Protein AF-A0A9X1PGE3-F1 (afdb_monomer)

Sequence (285 aa):
MCYYNGQKVTKAEYIELMQLEKYIANMPELKRPTVLGPESPQMVVLKPNSGHTDFDVTTMRWGYIPKGIANLEQVRRFENGYKKDDGTFQTGYDTENARGEELFWTNPKTNKPKIFRDSALENRCLIISHQYYEWHHIYRTNKRTGELLKTPDKYPFAIKVKGREYFYMAGLWNTWTDKDTGESFDTLAMVTTDANPLTAKIHNSKKRMPTILPDQLAWEWMMTDLPQDRITELASFQFPEDHMEAFSINQKFQFTGEDPYQVTYPELADLNNPGGAQPAQMSLF

Foldseek 3Di:
DFFKFALQQDPDQWDDFPPDTDGCPPPVLSRFGIDGLLVQDWFFWWWADPQLPGTDGDT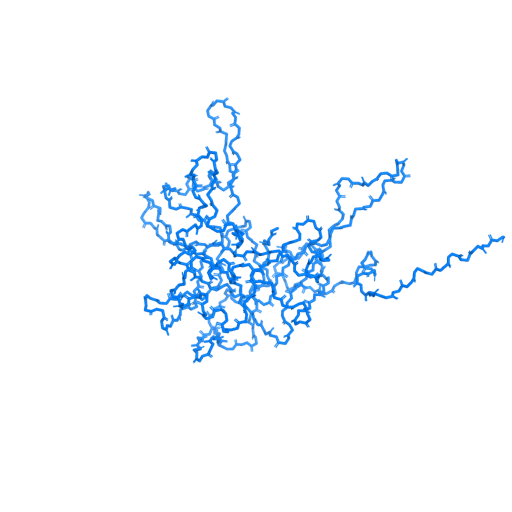AGQFADFPPQAAPVSVCCQAQWDQDPVRDTDHHDGQSEDELLQLQPADPVPRHHDSQVVQLQPPKIWTKGQWTKFWAWAFDADPVPRHTDPGTDTFMKTKHFPPDSIFTFIKGKDWDAHNVPRDIGMYIHFQKAAADPLVCNGNVPPRIDTLTDDSVLNSCSNRPRDDSVSSSCSSHDYDDCVRMDMATWDPPPNPPSDNTDGDDDPVCVCVVDVDDDDPPPPDDD

Radius of gyration: 20.96 Å; Cα contacts (8 Å, |Δi|>4): 590; chains: 1; bounding box: 61×36×66 Å

Solvent-accessible surface area (backbone atoms only — not comparable to full-atom values): 15927 Å² total; per-residue (Å²): 115,78,48,36,37,12,29,42,53,80,91,53,61,52,52,74,56,83,95,45,75,42,83,44,84,86,47,72,74,34,64,31,53,66,45,51,36,94,74,46,40,74,38,56,27,42,38,56,42,97,81,41,80,52,66,45,84,47,72,29,28,30,41,40,65,59,90,85,58,52,35,70,68,52,47,50,36,46,50,70,20,44,74,45,95,89,68,49,74,46,77,40,51,87,31,39,55,39,51,17,85,45,40,83,43,57,42,87,89,74,73,44,63,40,87,52,36,65,23,69,74,76,28,38,27,32,34,58,28,34,28,36,45,46,46,27,66,45,64,52,66,35,90,87,78,72,44,68,43,93,66,54,52,71,46,39,28,45,36,35,53,64,97,44,69,57,49,38,27,42,25,32,36,50,76,41,54,30,69,84,79,65,52,69,50,45,19,21,18,40,24,25,17,64,32,38,74,61,44,28,67,36,24,57,86,68,32,38,35,67,10,42,38,59,58,72,56,43,47,47,61,42,45,50,92,66,57,70,68,59,46,33,51,60,31,38,32,62,53,64,51,91,54,40,48,71,48,39,29,46,79,70,42,89,76,64,88,49,74,74,46,83,41,91,54,81,92,47,52,69,79,78,43,94,77,71,75,78,79,77,79,80,81,75,131

Organism: NCBI:txid2906456

Nearest PDB structures (foldseek):
  2f20-assembly2_B  TM=8.309E-01  e=3.346E-18  Bacteroides thetaiotaomicron
  6oov-assembly1_A  TM=7.309E-01  e=9.111E-14  Homo sapiens
  6oeb-assembly1_A  TM=7.056E-01  e=4.211E-14  Homo sapiens
  6oov-assembly1_B-2  TM=7.326E-01  e=1.465E-13  Homo sapiens
  5ko9-assembly1_A  TM=7.340E-01  e=2.815E-13  Homo sapiens

InterPro domains:
  IPR003738 SOS response associated peptidase (SRAP) [PF02586] (8-251)
  IPR003738 SOS response associated peptidase (SRAP) [PTHR13604] (38-253)
  IPR036590 SOS response associated peptidase-like [G3DSA:3.90.1680.10] (2-267)
  IPR036590 SOS response associated peptidase-like [SSF143081] (9-254)

Structure (mmCIF, N/CA/C/O backbone):
data_AF-A0A9X1PGE3-F1
#
_entry.id   AF-A0A9X1PGE3-F1
#
loop_
_atom_site.group_PDB
_atom_site.id
_atom_site.type_symbol
_atom_site.label_atom_id
_atom_site.label_alt_id
_atom_site.label_comp_id
_atom_site.label_asym_id
_atom_site.label_entity_id
_atom_site.label_seq_id
_atom_site.pdbx_PDB_ins_code
_atom_site.Cartn_x
_atom_site.Cartn_y
_atom_site.Cartn_z
_atom_site.occupancy
_atom_site.B_iso_or_equiv
_atom_site.auth_seq_id
_atom_site.auth_comp_id
_atom_site.auth_asym_id
_atom_site.auth_atom_id
_atom_site.pdbx_PDB_model_num
ATOM 1 N N . MET A 1 1 ? 8.183 -5.604 -1.582 1.00 74.75 1 MET A N 1
ATOM 2 C CA . MET A 1 1 ? 6.990 -4.984 -0.973 1.00 74.75 1 MET A CA 1
ATOM 3 C C . MET A 1 1 ? 6.665 -3.752 -1.796 1.00 74.75 1 MET A C 1
ATOM 5 O O . MET A 1 1 ? 7.598 -3.200 -2.370 1.00 74.75 1 MET A O 1
ATOM 9 N N . CYS A 1 2 ? 5.393 -3.378 -1.882 1.00 87.50 2 CYS A N 1
ATOM 10 C CA . CYS A 1 2 ? 4.906 -2.331 -2.777 1.00 87.50 2 CYS A CA 1
ATOM 11 C C . CYS A 1 2 ? 4.933 -0.979 -2.054 1.00 87.50 2 CYS A C 1
ATOM 13 O O . CYS A 1 2 ? 4.395 -0.860 -0.960 1.00 87.50 2 CYS A O 1
ATOM 15 N N . TYR A 1 3 ? 5.577 0.036 -2.628 1.00 94.44 3 TYR A N 1
ATOM 16 C CA . TYR A 1 3 ? 5.775 1.332 -1.948 1.00 94.44 3 TYR A CA 1
ATOM 17 C C . TYR A 1 3 ? 5.355 2.540 -2.785 1.00 94.44 3 TYR A C 1
ATOM 19 O O . TYR A 1 3 ? 5.526 3.677 -2.356 1.00 94.44 3 TYR A O 1
ATOM 27 N N . TYR A 1 4 ? 4.822 2.310 -3.983 1.00 95.75 4 TYR A N 1
ATOM 28 C CA . TYR A 1 4 ? 4.531 3.368 -4.937 1.00 95.75 4 TYR A CA 1
ATOM 29 C C . TYR A 1 4 ? 3.181 3.095 -5.576 1.00 95.75 4 TYR A C 1
ATOM 31 O O . TYR A 1 4 ? 2.996 2.089 -6.262 1.00 95.75 4 TYR A O 1
ATOM 39 N N . ASN A 1 5 ? 2.247 4.003 -5.334 1.00 96.25 5 ASN A N 1
ATOM 40 C CA . ASN A 1 5 ? 0.892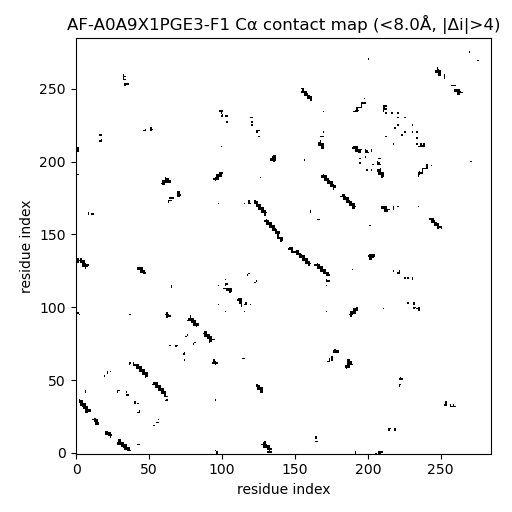 3.939 -5.857 1.00 96.25 5 ASN A CA 1
ATOM 41 C C . ASN A 1 5 ? 0.623 5.153 -6.751 1.00 96.25 5 ASN A C 1
ATOM 43 O O . ASN A 1 5 ? 1.208 6.212 -6.549 1.00 96.25 5 ASN A O 1
ATOM 47 N N . GLY A 1 6 ? -0.269 5.023 -7.719 1.00 95.25 6 GLY A N 1
ATOM 48 C CA . GLY A 1 6 ? -0.807 6.119 -8.511 1.00 95.25 6 GLY A CA 1
ATOM 49 C C . GLY A 1 6 ? -2.281 6.301 -8.191 1.00 95.25 6 GLY A C 1
ATOM 50 O O . GLY A 1 6 ? -3.080 5.390 -8.392 1.00 95.25 6 GLY A O 1
ATOM 51 N N . GLN A 1 7 ? -2.652 7.482 -7.703 1.00 93.56 7 GLN A N 1
ATOM 52 C CA . GLN A 1 7 ? -4.036 7.861 -7.414 1.00 93.56 7 GLN A CA 1
ATOM 53 C C . GLN A 1 7 ? -4.418 9.022 -8.323 1.00 93.56 7 GLN A C 1
ATOM 55 O O . GLN A 1 7 ? -4.673 10.131 -7.865 1.00 93.56 7 GLN A O 1
ATOM 60 N N . LYS A 1 8 ? -4.386 8.765 -9.633 1.00 94.00 8 LYS A N 1
ATOM 61 C CA . LYS A 1 8 ? -4.819 9.704 -10.664 1.00 94.00 8 LYS A CA 1
ATOM 62 C C . LYS A 1 8 ? -6.063 9.152 -11.353 1.00 94.00 8 LYS A C 1
ATOM 64 O O . LYS A 1 8 ? -5.958 8.447 -12.346 1.00 94.00 8 LYS A O 1
ATOM 69 N N . VAL A 1 9 ? -7.222 9.449 -10.782 1.00 92.38 9 VAL A N 1
ATOM 70 C CA . VAL A 1 9 ? -8.544 9.043 -11.266 1.00 92.38 9 VAL A CA 1
ATOM 71 C C . VAL A 1 9 ? -9.220 10.299 -11.798 1.00 92.38 9 VAL A C 1
ATOM 73 O O . VAL A 1 9 ? -9.778 11.084 -11.039 1.00 92.38 9 VAL A O 1
ATOM 76 N N . THR A 1 10 ? -9.085 10.544 -13.102 1.00 88.38 10 THR A N 1
ATOM 77 C CA . THR A 1 10 ? -9.534 11.808 -13.725 1.00 88.38 10 THR A CA 1
ATOM 78 C C . THR A 1 10 ? -10.648 11.623 -14.741 1.00 88.38 10 THR A C 1
ATOM 80 O O . THR A 1 10 ? -11.238 12.607 -15.175 1.00 88.38 10 THR A O 1
ATOM 83 N N . LYS A 1 11 ? -10.922 10.379 -15.145 1.00 86.00 11 LYS A N 1
ATOM 84 C CA . LYS A 1 11 ? -11.972 10.054 -16.121 1.00 86.00 11 LYS A CA 1
ATOM 85 C C . LYS A 1 11 ? -13.249 9.517 -15.478 1.00 86.00 11 LYS A C 1
ATOM 87 O O . LYS A 1 11 ? -14.171 9.157 -16.201 1.00 86.00 11 LYS A O 1
ATOM 92 N N . ALA A 1 12 ? -13.290 9.444 -14.150 1.00 87.94 12 ALA A N 1
ATOM 93 C CA . ALA A 1 12 ? -14.460 9.030 -13.392 1.00 87.94 12 ALA A CA 1
ATOM 94 C C . ALA A 1 12 ? -14.978 10.204 -12.555 1.00 87.94 12 ALA A C 1
ATOM 96 O O . ALA A 1 12 ? -14.201 10.887 -11.886 1.00 87.94 12 ALA A O 1
ATOM 97 N N . GLU A 1 13 ? -16.290 10.426 -12.590 1.00 91.75 13 GLU A N 1
ATOM 98 C CA . GLU A 1 13 ? -16.971 11.394 -11.718 1.00 91.75 13 GLU A CA 1
ATOM 99 C C . GLU A 1 13 ? -17.320 10.780 -10.353 1.00 91.75 13 GLU A C 1
ATOM 101 O O . GLU A 1 13 ? -17.414 11.492 -9.348 1.00 91.75 13 GLU A O 1
ATOM 106 N N . TYR A 1 14 ? -17.449 9.450 -10.319 1.00 95.19 14 TYR A N 1
ATOM 107 C CA . TYR A 1 14 ? -17.832 8.661 -9.158 1.00 95.19 14 TYR A CA 1
ATOM 108 C C . TYR A 1 14 ? -16.856 7.507 -8.921 1.00 95.19 14 TYR A C 1
ATOM 110 O O . TYR A 1 14 ? -16.282 6.939 -9.854 1.00 95.19 14 TYR A O 1
ATOM 118 N N . ILE A 1 15 ? -16.699 7.147 -7.651 1.00 96.56 15 ILE A N 1
ATOM 119 C CA . ILE A 1 15 ? -16.159 5.854 -7.242 1.00 96.56 15 ILE A CA 1
ATOM 120 C C . ILE A 1 15 ? -17.328 4.924 -6.959 1.00 96.56 15 ILE A C 1
ATOM 122 O O . ILE A 1 15 ? -18.218 5.270 -6.185 1.00 96.56 15 ILE A O 1
ATOM 126 N N . GLU A 1 16 ? -17.305 3.752 -7.579 1.00 96.88 16 GLU A N 1
ATOM 127 C CA . GLU A 1 16 ? -18.396 2.787 -7.597 1.00 96.88 16 GLU A CA 1
ATOM 128 C C . GLU A 1 16 ? -17.937 1.463 -7.003 1.00 96.88 16 GLU A C 1
ATOM 130 O O . GLU A 1 16 ? -16.946 0.872 -7.442 1.00 96.88 16 GLU A O 1
ATOM 135 N N . LEU A 1 17 ? -18.676 0.960 -6.022 1.00 97.81 17 LEU A N 1
ATOM 136 C CA . LEU A 1 17 ? -18.480 -0.385 -5.504 1.00 97.81 17 LEU A CA 1
ATOM 137 C C . LEU A 1 17 ? -19.844 -1.045 -5.350 1.00 97.81 17 LEU A C 1
ATOM 139 O O . LEU A 1 17 ? -20.665 -0.630 -4.530 1.00 97.81 17 LEU A O 1
ATOM 143 N N . MET A 1 18 ? -20.057 -2.102 -6.135 1.00 97.00 18 MET A N 1
ATOM 144 C CA . MET A 1 18 ? -21.356 -2.755 -6.271 1.00 97.00 18 MET A CA 1
ATOM 145 C C . MET A 1 18 ? -22.422 -1.739 -6.722 1.00 97.00 18 MET A C 1
ATO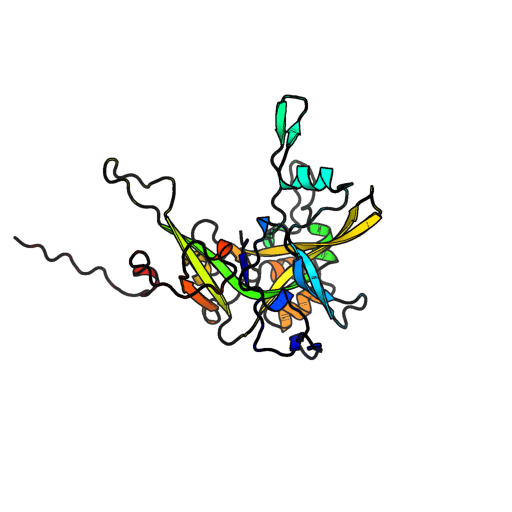M 147 O O . MET A 1 18 ? -22.261 -1.118 -7.765 1.00 97.00 18 MET A O 1
ATOM 151 N N . GLN A 1 19 ? -23.507 -1.567 -5.967 1.00 95.62 19 GLN A N 1
ATOM 152 C CA . GLN A 1 19 ? -24.595 -0.629 -6.269 1.00 95.62 19 GLN A CA 1
ATOM 153 C C . GLN A 1 19 ? -24.413 0.772 -5.663 1.00 95.62 19 GLN A C 1
ATOM 155 O O . GLN A 1 19 ? -25.326 1.590 -5.753 1.00 95.62 19 GLN A O 1
ATOM 160 N N . LEU A 1 20 ? -23.301 1.025 -4.971 1.00 97.12 20 LEU A N 1
ATOM 161 C CA . LEU A 1 20 ? -23.045 2.300 -4.307 1.00 97.12 20 LEU A CA 1
ATOM 162 C C . LEU A 1 20 ? -22.082 3.148 -5.128 1.00 97.12 20 LEU A C 1
ATOM 164 O O . LEU A 1 20 ? -21.077 2.646 -5.631 1.00 97.12 20 LEU A O 1
ATOM 168 N N . GLU A 1 21 ? -22.353 4.447 -5.167 1.00 96.88 21 GLU A N 1
ATOM 169 C CA . GLU A 1 21 ? -21.531 5.446 -5.840 1.00 96.88 21 GLU A CA 1
ATOM 170 C C . GLU A 1 21 ? -21.198 6.604 -4.891 1.00 96.88 21 GLU A C 1
ATOM 172 O O . GLU A 1 21 ? -21.998 6.993 -4.033 1.00 96.88 21 GLU A O 1
ATOM 177 N N . LYS A 1 22 ? -19.996 7.167 -5.033 1.00 96.25 22 LYS A N 1
ATOM 178 C CA . LYS A 1 22 ? -19.542 8.340 -4.279 1.00 96.25 22 LYS A CA 1
ATOM 179 C C . LYS A 1 22 ? -18.929 9.350 -5.226 1.00 96.25 22 LYS A C 1
ATOM 181 O O . LYS A 1 22 ? -17.974 9.043 -5.930 1.00 96.25 22 LYS A O 1
ATOM 186 N N . TYR A 1 23 ? -19.485 10.555 -5.233 1.00 94.06 23 TYR A N 1
ATOM 187 C CA . TYR A 1 23 ? -19.009 11.647 -6.073 1.00 94.06 23 TYR A CA 1
ATOM 188 C C . TYR A 1 23 ? -17.620 12.125 -5.629 1.00 94.06 23 TYR A C 1
ATOM 190 O O . TYR A 1 23 ? -17.413 12.397 -4.446 1.00 94.06 23 TYR A O 1
ATOM 198 N N . ILE A 1 24 ? -16.680 12.257 -6.571 1.00 92.81 24 ILE A N 1
ATOM 199 C CA . ILE A 1 24 ? -15.259 12.526 -6.271 1.00 92.81 24 ILE A CA 1
ATOM 200 C C . ILE A 1 24 ? -14.654 13.741 -6.983 1.00 92.81 24 ILE A C 1
ATOM 202 O O . ILE A 1 24 ? -13.463 14.010 -6.820 1.00 92.81 24 ILE A O 1
ATOM 206 N N . ALA A 1 25 ? -15.432 14.521 -7.740 1.00 83.56 25 ALA A N 1
ATOM 207 C CA . ALA A 1 25 ? -14.877 15.605 -8.566 1.00 83.56 25 ALA A CA 1
ATOM 208 C C . ALA A 1 25 ? -14.061 16.658 -7.781 1.00 83.56 25 ALA A C 1
ATOM 210 O O . ALA A 1 25 ? -13.180 17.315 -8.342 1.00 83.56 25 ALA A O 1
ATOM 211 N N . ASN A 1 26 ? -14.320 16.795 -6.477 1.00 85.50 26 ASN A N 1
ATOM 212 C CA . ASN A 1 26 ? -13.650 17.747 -5.591 1.00 85.50 26 ASN A CA 1
ATOM 213 C C . ASN A 1 26 ? -12.498 17.136 -4.766 1.00 85.50 26 ASN A C 1
ATOM 215 O O . ASN A 1 26 ? -12.061 17.771 -3.812 1.00 85.50 26 ASN A O 1
ATOM 219 N N . MET A 1 27 ? -11.995 15.942 -5.111 1.00 92.88 27 MET A N 1
ATOM 220 C CA . MET A 1 27 ? -10.869 15.299 -4.414 1.00 92.88 27 MET A CA 1
ATOM 221 C C . MET A 1 27 ? -9.536 15.532 -5.151 1.00 92.88 27 MET A C 1
ATOM 223 O O . MET A 1 27 ? -9.202 14.783 -6.077 1.00 92.88 27 MET A O 1
ATOM 227 N N . PRO A 1 28 ? -8.738 16.559 -4.795 1.00 93.19 28 PRO A N 1
ATOM 228 C CA . PRO A 1 28 ? -7.432 16.792 -5.420 1.00 93.19 28 PRO A CA 1
ATOM 229 C C . PRO A 1 28 ? -6.444 15.635 -5.200 1.00 93.19 28 PRO A C 1
ATOM 231 O O . PRO A 1 28 ? -5.534 15.439 -6.006 1.00 93.19 28 PRO A O 1
ATOM 234 N N . GLU A 1 29 ? -6.629 14.829 -4.157 1.00 94.88 29 GLU A N 1
ATOM 235 C CA . GLU A 1 29 ? -5.798 13.669 -3.837 1.00 94.88 29 GLU A CA 1
ATOM 236 C C . GLU A 1 29 ? -5.886 12.568 -4.900 1.00 94.88 29 GLU A C 1
ATOM 238 O O . GLU A 1 29 ? -4.931 11.799 -5.046 1.00 94.88 29 GLU A O 1
ATOM 243 N N . LEU A 1 30 ? -6.984 12.535 -5.668 1.00 95.25 30 LEU A N 1
ATOM 244 C CA . LEU A 1 30 ? -7.188 11.668 -6.831 1.00 95.25 30 LEU A CA 1
ATOM 245 C C . LEU A 1 30 ? -6.594 12.242 -8.129 1.00 95.25 30 LEU A C 1
ATOM 247 O O . LEU A 1 30 ? -6.873 11.740 -9.214 1.00 95.25 30 LEU A O 1
ATOM 251 N N . LYS A 1 31 ? -5.748 13.274 -8.051 1.00 94.00 31 LYS A N 1
ATOM 252 C CA . LYS A 1 31 ? -4.988 13.809 -9.196 1.00 94.00 31 LYS A CA 1
ATOM 253 C C . LYS A 1 31 ? -3.493 13.500 -9.109 1.00 94.00 31 LYS A C 1
ATOM 255 O O . LYS A 1 31 ? -2.716 14.037 -9.894 1.00 94.00 31 LYS A O 1
ATOM 260 N N . ARG A 1 32 ? -3.075 12.654 -8.161 1.00 94.62 32 ARG A N 1
ATOM 261 C CA . ARG A 1 32 ? -1.662 12.399 -7.858 1.00 94.62 32 ARG A CA 1
ATOM 262 C C . ARG A 1 32 ? -1.138 11.217 -8.673 1.00 94.62 32 ARG A C 1
ATOM 264 O O . ARG A 1 32 ? -1.504 10.075 -8.382 1.00 94.62 32 ARG A O 1
ATOM 271 N N . PRO A 1 33 ? -0.251 11.444 -9.657 1.00 94.06 33 PRO A N 1
ATOM 272 C CA . PRO A 1 33 ? 0.271 10.357 -10.477 1.00 94.06 33 PRO A CA 1
ATOM 273 C C . PRO A 1 33 ? 1.138 9.391 -9.674 1.00 94.06 33 PRO A C 1
ATOM 275 O O . PRO A 1 33 ? 1.136 8.197 -9.957 1.00 94.06 33 PRO A O 1
ATOM 278 N N . THR A 1 34 ? 1.839 9.885 -8.652 1.00 94.69 34 THR A N 1
ATOM 279 C CA . THR A 1 34 ? 2.678 9.061 -7.781 1.00 94.69 34 THR A CA 1
ATOM 280 C C . THR A 1 34 ? 2.479 9.448 -6.318 1.00 94.69 34 THR A C 1
ATOM 282 O O . THR A 1 34 ? 2.441 10.625 -5.973 1.00 94.69 34 THR A O 1
ATOM 285 N N . VAL A 1 35 ? 2.355 8.435 -5.465 1.00 94.81 35 VAL A N 1
ATOM 286 C CA . VAL A 1 35 ? 2.208 8.496 -4.010 1.00 94.81 35 VAL A CA 1
ATOM 287 C C . VAL A 1 35 ? 3.242 7.535 -3.419 1.00 94.81 35 VAL A C 1
ATOM 289 O O . VAL A 1 35 ? 3.233 6.347 -3.753 1.00 94.81 35 VAL A O 1
ATOM 292 N N . LEU A 1 36 ? 4.155 8.048 -2.588 1.00 94.75 36 LEU A N 1
ATOM 293 C CA . LEU A 1 36 ? 5.338 7.329 -2.103 1.00 94.75 36 LEU A CA 1
ATOM 294 C C . LEU A 1 36 ? 5.149 6.912 -0.643 1.00 94.75 36 LEU A C 1
ATOM 296 O O . LEU A 1 36 ? 5.195 7.761 0.237 1.00 94.75 36 LEU A O 1
ATOM 300 N N . GLY A 1 37 ? 5.004 5.617 -0.367 1.00 92.62 37 GLY A N 1
ATOM 301 C CA . GLY A 1 37 ? 4.825 5.083 0.990 1.00 92.62 37 GLY A CA 1
ATOM 302 C C . GLY A 1 37 ? 5.842 5.585 2.026 1.00 92.62 37 GLY A C 1
ATOM 303 O O . GLY A 1 37 ? 5.406 6.038 3.081 1.00 92.62 37 GLY A O 1
ATOM 304 N N . PRO A 1 38 ? 7.159 5.616 1.728 1.00 90.12 38 PRO A N 1
ATOM 305 C CA . PRO A 1 38 ? 8.176 6.074 2.680 1.00 90.12 38 PRO A CA 1
ATOM 306 C C . PRO A 1 38 ? 8.024 7.528 3.154 1.00 90.12 38 PRO A C 1
ATOM 308 O O . PRO A 1 38 ? 8.601 7.903 4.168 1.00 90.12 38 PRO A O 1
ATOM 311 N N . GLU A 1 39 ? 7.261 8.361 2.441 1.00 92.12 39 GLU A N 1
ATOM 312 C CA . GLU A 1 39 ? 6.976 9.748 2.846 1.00 92.12 39 GLU A CA 1
ATOM 313 C C . GLU A 1 39 ? 5.756 9.854 3.772 1.00 92.12 39 GLU A C 1
ATOM 315 O O . GLU A 1 39 ? 5.357 10.947 4.168 1.00 92.12 39 GLU A O 1
ATOM 320 N N . SER A 1 40 ? 5.149 8.718 4.121 1.00 93.31 40 SER A N 1
ATOM 321 C CA . SER A 1 40 ? 3.913 8.629 4.893 1.00 93.31 40 SER A CA 1
ATOM 322 C C . SER A 1 40 ? 2.745 9.490 4.370 1.00 93.31 40 SER A C 1
ATOM 324 O O . SER A 1 40 ? 2.136 10.249 5.133 1.00 93.31 40 SER A O 1
ATOM 326 N N . PRO A 1 41 ? 2.413 9.426 3.069 1.00 95.31 41 PRO A N 1
ATOM 327 C CA . PRO A 1 41 ? 1.426 10.300 2.457 1.00 95.31 41 PRO A CA 1
ATOM 328 C C . PRO A 1 41 ? 0.008 9.923 2.883 1.00 95.31 41 PRO A C 1
ATOM 330 O O . PRO A 1 41 ? -0.281 8.783 3.234 1.00 95.31 41 PRO A O 1
ATOM 333 N N . GLN A 1 42 ? -0.921 10.862 2.744 1.00 97.44 42 GLN A N 1
ATOM 334 C CA . GLN A 1 42 ? -2.347 10.545 2.761 1.00 97.44 42 GLN A CA 1
ATOM 335 C C . GLN A 1 42 ? -2.709 9.720 1.517 1.00 97.44 42 GLN A C 1
ATOM 337 O O . GLN A 1 42 ? -2.351 10.115 0.410 1.00 97.44 42 GLN A O 1
ATOM 342 N N . MET A 1 43 ? -3.414 8.601 1.657 1.00 97.69 43 MET A N 1
ATOM 343 C CA . MET A 1 43 ? -3.953 7.800 0.553 1.00 97.69 43 MET A CA 1
ATOM 344 C C . MET A 1 43 ? -5.466 7.882 0.524 1.00 97.69 43 MET A C 1
ATOM 346 O O . MET A 1 43 ? -6.093 7.774 1.571 1.00 97.69 43 MET A O 1
ATOM 350 N N . VAL A 1 44 ? -6.041 7.995 -0.672 1.00 98.12 44 VAL A N 1
ATOM 351 C CA . VAL A 1 44 ? -7.493 7.910 -0.864 1.00 98.12 44 VAL A CA 1
ATOM 352 C C . VAL A 1 44 ? -7.955 6.461 -0.723 1.00 98.12 44 VAL A C 1
ATOM 354 O O . VAL A 1 44 ? -7.404 5.564 -1.371 1.00 98.12 44 VAL A O 1
ATOM 357 N N . VAL A 1 45 ? -8.959 6.235 0.115 1.00 98.62 45 VAL A N 1
ATOM 358 C CA . VAL A 1 45 ? -9.496 4.914 0.446 1.00 98.62 45 VAL A CA 1
ATOM 359 C C . VAL A 1 45 ? -11.018 4.940 0.525 1.00 98.62 45 VAL A C 1
ATOM 361 O O . VAL A 1 45 ? -11.611 5.993 0.757 1.00 98.62 45 VAL A O 1
ATOM 364 N N . LEU A 1 46 ? -11.635 3.767 0.396 1.00 98.69 46 LEU A N 1
ATOM 365 C CA . LEU A 1 46 ? -13.000 3.523 0.846 1.00 98.69 46 LEU A CA 1
ATOM 366 C C . LEU A 1 46 ? -12.923 2.999 2.276 1.00 98.69 46 LEU A C 1
ATOM 368 O O . LEU A 1 46 ? -12.229 2.013 2.547 1.00 98.69 46 LEU A O 1
ATOM 372 N N . LYS A 1 47 ? -13.635 3.667 3.179 1.00 98.31 47 LYS A N 1
ATOM 373 C CA . LYS A 1 47 ? -13.772 3.291 4.585 1.00 98.31 47 LYS A CA 1
ATOM 374 C C . LYS A 1 47 ? -15.230 2.909 4.850 1.00 98.31 47 LYS A C 1
ATOM 376 O O . LYS A 1 47 ? -16.096 3.728 4.548 1.00 98.31 47 LYS A O 1
ATOM 381 N N . PRO A 1 48 ? -15.530 1.720 5.402 1.00 97.62 48 PRO A N 1
ATOM 382 C CA . PRO A 1 48 ? -16.907 1.359 5.713 1.00 97.62 48 PRO A CA 1
ATOM 383 C C . PRO A 1 48 ? -17.460 2.268 6.814 1.00 97.62 48 PRO A C 1
ATOM 385 O O . PRO A 1 48 ? -16.740 2.667 7.736 1.00 97.62 48 PRO A O 1
ATOM 388 N N . ASN A 1 49 ? -18.752 2.580 6.734 1.00 95.88 49 ASN A N 1
ATOM 389 C CA . ASN A 1 49 ? -19.466 3.166 7.859 1.00 95.88 49 ASN A CA 1
ATOM 390 C C . ASN A 1 49 ? -19.634 2.124 8.983 1.00 95.88 49 ASN A C 1
ATOM 392 O O . ASN A 1 49 ? -19.452 0.926 8.778 1.00 95.88 49 ASN A O 1
ATOM 396 N N . SER A 1 50 ? -20.035 2.558 10.179 1.00 91.94 50 SER A N 1
ATOM 397 C CA . SER A 1 50 ? -20.187 1.661 11.338 1.00 91.94 50 SER A CA 1
ATOM 398 C C . SER A 1 50 ? -21.210 0.535 11.143 1.00 91.94 50 SER A C 1
ATOM 400 O O . SER A 1 50 ? -21.139 -0.471 11.840 1.00 91.94 50 SER A O 1
ATOM 402 N N . GLY A 1 51 ? -22.164 0.698 10.221 1.00 93.38 51 GLY A N 1
ATOM 403 C CA . GLY A 1 51 ? -23.169 -0.314 9.897 1.00 93.38 51 GLY A CA 1
ATOM 404 C C . GLY A 1 51 ? -22.747 -1.302 8.808 1.00 93.38 51 GLY A C 1
ATOM 405 O O . GLY A 1 51 ? -23.487 -2.246 8.558 1.00 93.38 51 GLY A O 1
ATOM 406 N N . HIS A 1 52 ? -21.603 -1.082 8.150 1.00 93.56 52 HIS A N 1
ATOM 407 C CA . HIS A 1 52 ? -21.126 -1.865 7.007 1.00 93.56 52 HIS A CA 1
ATOM 408 C C . HIS A 1 52 ? -22.142 -1.957 5.849 1.00 93.56 52 HIS A C 1
ATOM 410 O O . HIS A 1 52 ? -22.215 -2.945 5.118 1.00 93.56 52 HIS A O 1
ATOM 416 N N . THR A 1 53 ? -22.955 -0.913 5.677 1.00 95.00 53 THR A N 1
ATOM 417 C CA . THR A 1 53 ? -23.956 -0.824 4.599 1.00 95.00 53 THR A CA 1
ATOM 418 C C . THR A 1 53 ? -23.605 0.224 3.553 1.00 95.00 53 THR A C 1
ATOM 420 O O . THR A 1 53 ? -24.234 0.268 2.500 1.00 95.00 53 THR A O 1
ATOM 423 N N . ASP A 1 54 ? -22.652 1.099 3.865 1.00 97.56 54 ASP A N 1
ATOM 424 C CA . ASP A 1 54 ? -22.191 2.192 3.017 1.00 97.56 54 ASP A CA 1
ATOM 425 C C . ASP A 1 54 ? -20.711 2.485 3.316 1.00 97.56 54 ASP A C 1
ATOM 427 O O . ASP A 1 54 ? -20.159 1.983 4.299 1.00 97.56 54 ASP A O 1
ATOM 431 N N . PHE A 1 55 ? -20.057 3.283 2.478 1.00 97.88 55 PHE A N 1
ATOM 432 C CA . PHE A 1 55 ? -18.670 3.698 2.659 1.00 97.88 55 PHE A CA 1
ATOM 433 C C . PHE A 1 55 ? -18.466 5.189 2.398 1.00 97.88 55 PHE A C 1
ATOM 435 O O . PHE A 1 55 ? -19.185 5.823 1.627 1.00 97.88 55 PHE A O 1
ATOM 442 N N . ASP A 1 56 ? -17.416 5.728 3.002 1.00 97.25 56 ASP A N 1
ATOM 443 C CA . ASP A 1 56 ? -16.894 7.054 2.705 1.00 97.25 56 ASP A CA 1
ATOM 444 C C . ASP A 1 56 ? -15.656 6.936 1.820 1.00 97.25 56 ASP A C 1
ATOM 446 O O . ASP A 1 56 ? -14.825 6.045 2.018 1.00 97.25 56 ASP A O 1
ATOM 450 N N . VAL A 1 57 ? -15.501 7.865 0.875 1.00 97.75 57 VAL A N 1
ATOM 451 C CA . VAL A 1 57 ? -14.220 8.083 0.194 1.00 97.75 57 VAL A CA 1
ATOM 452 C C . VAL A 1 57 ? -13.470 9.150 0.980 1.00 97.75 57 VAL A C 1
ATOM 454 O O . VAL A 1 57 ? -13.878 10.308 1.023 1.00 97.75 57 VAL A O 1
ATOM 457 N N . THR A 1 58 ? -12.395 8.747 1.645 1.00 97.50 58 THR A N 1
ATOM 458 C CA . THR A 1 58 ? -11.632 9.600 2.566 1.00 97.50 58 THR A CA 1
ATOM 459 C C . THR A 1 58 ? -10.136 9.370 2.392 1.00 97.50 58 THR A C 1
ATOM 461 O O . THR A 1 58 ? -9.715 8.592 1.534 1.00 97.50 58 THR A O 1
ATOM 464 N N . THR A 1 59 ? -9.319 10.040 3.198 1.00 98.00 59 THR A N 1
ATOM 465 C CA . THR A 1 59 ? -7.875 9.845 3.223 1.00 98.00 59 THR A CA 1
ATOM 466 C C . THR A 1 59 ? -7.386 9.280 4.546 1.00 98.00 59 THR A C 1
ATOM 468 O O . THR A 1 59 ? -7.888 9.646 5.605 1.00 98.00 59 THR A O 1
ATOM 471 N N . MET A 1 60 ? -6.365 8.428 4.489 1.00 98.50 60 MET A N 1
ATOM 472 C CA . MET A 1 60 ? -5.651 7.941 5.672 1.00 98.50 60 MET A CA 1
ATOM 473 C C . MET A 1 60 ? -4.144 7.983 5.431 1.00 98.50 60 MET A C 1
ATOM 475 O O . MET A 1 60 ? -3.686 7.805 4.301 1.00 98.50 60 MET A O 1
ATOM 479 N N . ARG A 1 61 ? -3.353 8.160 6.489 1.00 98.19 61 ARG A N 1
ATOM 480 C CA . ARG A 1 61 ? -1.889 8.138 6.401 1.00 98.19 61 ARG A CA 1
ATOM 481 C C . ARG A 1 61 ? -1.394 6.738 6.026 1.00 98.19 61 ARG A C 1
ATOM 483 O O . ARG A 1 61 ? -1.658 5.785 6.753 1.00 98.19 61 ARG A O 1
ATOM 490 N N . TRP A 1 62 ? -0.624 6.603 4.951 1.00 98.06 62 TRP A N 1
ATOM 491 C CA . TRP A 1 62 ? 0.081 5.362 4.626 1.00 98.06 62 TRP A CA 1
ATOM 492 C C . TRP A 1 62 ? 1.284 5.186 5.549 1.00 98.06 62 TRP A C 1
ATOM 494 O O . TRP A 1 62 ? 2.106 6.086 5.657 1.00 98.06 62 TRP A O 1
ATOM 504 N N . GLY A 1 63 ? 1.371 4.046 6.230 1.00 97.56 63 GLY A N 1
ATOM 505 C CA . GLY A 1 63 ? 2.313 3.829 7.325 1.00 97.56 63 GLY A CA 1
ATOM 506 C C . GLY A 1 63 ? 1.517 3.625 8.603 1.00 97.56 63 GLY A C 1
ATOM 507 O O . GLY A 1 63 ? 1.156 4.579 9.295 1.00 97.56 63 GLY A O 1
ATOM 508 N N . TYR A 1 64 ? 1.178 2.368 8.868 1.00 98.06 64 TYR A N 1
ATOM 509 C CA . TYR A 1 64 ? 0.317 1.978 9.976 1.00 98.06 64 TYR A CA 1
ATOM 510 C C . TYR A 1 64 ? 1.021 2.196 11.316 1.00 98.06 64 TYR A C 1
ATOM 512 O O . TYR A 1 64 ? 2.138 1.710 11.523 1.00 98.06 64 TYR A O 1
ATOM 520 N N . ILE A 1 65 ? 0.355 2.877 12.246 1.00 97.62 65 ILE A N 1
ATOM 521 C CA . ILE A 1 65 ? 0.879 3.143 13.587 1.00 97.62 65 ILE A CA 1
ATOM 522 C C . ILE A 1 65 ? 0.172 2.217 14.585 1.00 97.62 65 ILE A C 1
ATOM 524 O O . ILE A 1 65 ? -1.015 2.404 14.871 1.00 97.62 65 ILE A O 1
ATOM 528 N N . PRO A 1 66 ? 0.869 1.221 15.167 1.00 94.75 66 PRO A N 1
ATOM 529 C CA . PRO A 1 66 ? 0.265 0.331 16.149 1.00 94.75 66 PRO A CA 1
ATOM 530 C C . PRO A 1 66 ? -0.271 1.078 17.371 1.00 94.75 66 PRO A C 1
ATOM 532 O O . PRO A 1 66 ? 0.333 2.034 17.870 1.00 94.75 66 PRO A O 1
ATOM 535 N N . LYS A 1 67 ? -1.374 0.566 17.926 1.00 89.81 67 LYS A N 1
ATOM 536 C CA . LYS A 1 67 ? -1.871 1.009 19.233 1.00 89.81 67 LYS A CA 1
ATOM 537 C C . LYS A 1 67 ? -0.758 0.858 20.278 1.00 89.81 67 LYS A C 1
ATOM 539 O O . LYS A 1 67 ? -0.090 -0.172 20.343 1.00 89.81 67 LYS A O 1
ATOM 544 N N . GLY A 1 68 ? -0.580 1.878 21.115 1.00 91.00 68 GLY A N 1
ATOM 545 C CA . GLY A 1 68 ? 0.382 1.865 22.223 1.00 91.00 68 GLY A CA 1
ATOM 546 C C . GLY A 1 68 ? 1.609 2.757 22.034 1.00 91.00 68 GLY A C 1
ATOM 547 O O . GLY A 1 68 ? 2.266 3.058 23.027 1.00 91.00 68 GLY A O 1
ATOM 548 N N . ILE A 1 69 ? 1.880 3.244 20.820 1.00 96.25 69 ILE A N 1
ATOM 549 C CA . ILE A 1 69 ? 2.860 4.317 20.595 1.00 96.25 69 ILE A CA 1
ATOM 550 C C . ILE A 1 69 ? 2.233 5.633 21.064 1.00 96.25 69 ILE A C 1
ATOM 552 O O . ILE A 1 69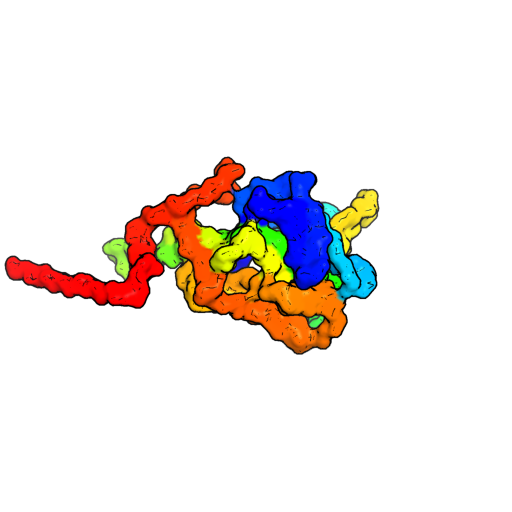 ? 1.119 5.949 20.656 1.00 96.25 69 ILE A O 1
ATOM 556 N N . ALA A 1 70 ? 2.892 6.358 21.970 1.00 96.31 70 ALA A N 1
ATOM 557 C CA . ALA A 1 70 ? 2.238 7.434 22.716 1.00 96.31 70 ALA A CA 1
ATOM 558 C C . ALA A 1 70 ? 2.122 8.752 21.946 1.00 96.31 70 ALA A C 1
ATOM 560 O O . ALA A 1 70 ? 1.092 9.405 22.042 1.00 96.31 70 ALA A O 1
ATOM 561 N N . ASN A 1 71 ? 3.168 9.145 21.221 1.00 97.25 71 ASN A N 1
ATOM 562 C CA . ASN A 1 71 ? 3.268 10.464 20.599 1.00 97.25 71 ASN A CA 1
ATOM 563 C C . ASN A 1 71 ? 4.127 10.425 19.330 1.00 97.25 71 ASN A C 1
ATOM 565 O O . ASN A 1 71 ? 4.806 9.429 19.050 1.00 97.25 71 ASN A O 1
ATOM 569 N N . LEU A 1 72 ? 4.129 11.525 18.576 1.00 95.31 72 LEU A N 1
ATOM 570 C CA . LEU A 1 72 ? 4.859 11.631 17.310 1.00 95.31 72 LEU A CA 1
ATOM 571 C C . LEU A 1 72 ? 6.375 11.402 17.430 1.00 95.31 72 LEU A C 1
ATOM 573 O O . LEU A 1 72 ? 6.999 10.944 16.472 1.00 95.31 72 LEU A O 1
ATOM 577 N N . GLU A 1 73 ? 7.002 11.696 18.573 1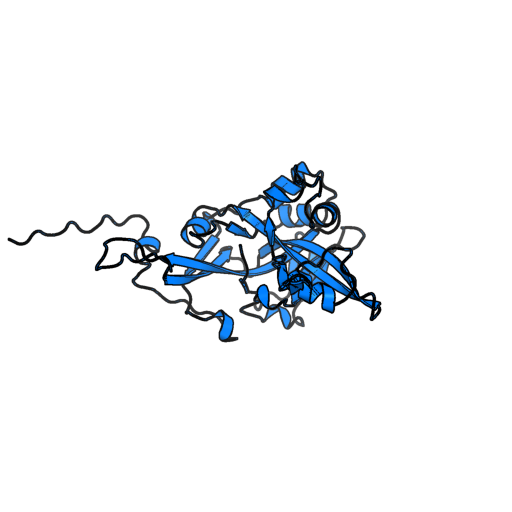.00 96.38 73 GLU A N 1
ATOM 578 C CA . GLU A 1 73 ? 8.423 11.374 18.757 1.00 96.38 73 GLU A CA 1
ATOM 579 C C . GLU A 1 73 ? 8.645 9.858 18.767 1.00 96.38 73 GLU A C 1
ATOM 581 O O . GLU A 1 73 ? 9.539 9.352 18.084 1.00 96.38 73 GLU A O 1
ATOM 586 N N . GLN A 1 74 ? 7.809 9.119 19.496 1.00 96.88 74 GLN A N 1
ATOM 587 C CA . GLN A 1 74 ? 7.882 7.663 19.522 1.00 96.88 74 GLN A CA 1
ATOM 588 C C . GLN A 1 74 ? 7.512 7.044 18.172 1.00 96.88 74 GLN A C 1
ATOM 590 O O . GLN A 1 74 ? 8.140 6.060 17.789 1.00 96.88 74 GLN A O 1
ATOM 595 N N . VAL A 1 75 ? 6.571 7.635 17.426 1.00 96.44 75 VAL A N 1
ATOM 596 C CA . VAL A 1 75 ? 6.278 7.234 16.037 1.00 96.44 75 VAL A CA 1
ATOM 597 C C . VAL A 1 75 ? 7.535 7.370 15.179 1.00 96.44 75 VAL A C 1
ATOM 599 O O . VAL A 1 75 ? 7.959 6.398 14.560 1.00 96.44 75 VAL A O 1
ATOM 602 N N . ARG A 1 76 ? 8.223 8.520 15.228 1.00 95.50 76 ARG A N 1
ATOM 603 C CA . ARG A 1 76 ? 9.471 8.723 14.473 1.00 95.50 76 ARG A CA 1
ATOM 604 C C . ARG A 1 76 ? 10.547 7.701 14.831 1.00 95.50 76 ARG A C 1
ATOM 606 O O . ARG A 1 76 ? 11.230 7.217 13.931 1.00 95.50 76 ARG A O 1
ATOM 613 N N . ARG A 1 77 ? 10.703 7.368 16.118 1.00 96.69 77 ARG A N 1
ATOM 614 C CA . ARG A 1 77 ? 11.640 6.327 16.582 1.00 96.69 77 ARG A CA 1
ATOM 615 C C . ARG A 1 77 ? 11.232 4.931 16.108 1.00 96.69 77 ARG A C 1
ATOM 617 O O . ARG A 1 77 ? 12.102 4.126 15.791 1.00 96.69 77 ARG A O 1
ATOM 624 N N . PHE A 1 78 ? 9.934 4.639 16.089 1.00 95.81 78 PHE A N 1
ATOM 625 C CA . PHE A 1 78 ? 9.389 3.369 15.619 1.00 95.81 78 PHE A CA 1
ATOM 626 C C . PHE A 1 78 ? 9.626 3.175 14.118 1.00 95.81 78 PHE A C 1
ATOM 628 O O . PHE A 1 78 ? 10.082 2.110 13.720 1.00 95.81 78 PHE A O 1
ATOM 635 N N . GLU A 1 79 ? 9.392 4.203 13.308 1.00 94.94 79 GLU A N 1
ATOM 636 C CA . GLU A 1 79 ? 9.516 4.128 11.847 1.00 94.94 79 GLU A CA 1
ATOM 637 C C . GLU A 1 79 ? 10.978 4.180 11.392 1.00 94.94 79 GLU A C 1
ATOM 639 O O . GLU A 1 79 ? 11.427 3.338 10.623 1.00 94.94 79 GLU A O 1
ATOM 644 N N . ASN A 1 80 ? 11.766 5.120 11.922 1.00 94.69 80 ASN A N 1
ATOM 645 C CA . ASN A 1 80 ? 13.132 5.363 11.440 1.00 94.69 80 ASN A CA 1
ATOM 646 C C . ASN A 1 80 ? 14.202 4.582 12.213 1.00 94.69 80 ASN A C 1
ATOM 648 O O . ASN A 1 80 ? 15.366 4.528 11.808 1.00 94.69 80 ASN A O 1
ATOM 652 N N . GLY A 1 81 ? 13.830 3.993 13.348 1.00 96.19 81 GLY A N 1
ATOM 653 C CA . GLY A 1 81 ? 14.789 3.495 14.321 1.00 96.19 81 GLY A CA 1
ATOM 654 C C . GLY A 1 81 ? 15.431 4.618 15.135 1.00 96.19 81 GLY A C 1
ATOM 655 O O . GLY A 1 81 ? 15.201 5.810 14.921 1.00 96.19 81 GLY A O 1
ATOM 656 N N . TYR A 1 82 ? 16.232 4.235 16.125 1.00 96.69 82 TYR A N 1
ATOM 657 C CA . TYR A 1 82 ? 16.916 5.179 17.008 1.00 96.69 82 TYR A CA 1
ATOM 658 C C . TYR A 1 82 ? 18.125 4.536 17.686 1.00 96.69 82 TYR A C 1
ATOM 660 O O . TYR A 1 82 ? 18.201 3.318 17.853 1.00 96.69 82 TYR A O 1
ATOM 668 N N . LYS A 1 83 ? 19.080 5.364 18.112 1.00 97.12 83 LYS A N 1
ATOM 669 C CA . LYS A 1 83 ? 20.203 4.919 18.942 1.00 97.12 83 LYS A CA 1
ATOM 670 C C . LYS A 1 83 ? 19.762 4.869 20.407 1.00 97.12 83 LYS A C 1
ATOM 672 O O . LYS A 1 83 ? 19.230 5.852 20.914 1.00 97.12 83 LYS A O 1
ATOM 677 N N . LYS A 1 84 ? 19.956 3.724 21.058 1.00 94.94 84 LYS A N 1
ATOM 678 C CA . LYS A 1 84 ? 19.701 3.517 22.488 1.00 94.94 84 LYS A CA 1
ATOM 679 C C . LYS A 1 84 ? 20.834 4.115 23.324 1.00 94.94 84 LYS A C 1
ATOM 681 O O . LYS A 1 84 ? 21.929 4.361 22.814 1.00 94.94 84 LYS A O 1
ATOM 686 N N . ASP A 1 85 ? 20.579 4.282 24.617 1.00 95.06 85 ASP A N 1
ATOM 687 C CA . ASP A 1 85 ? 21.544 4.852 25.568 1.00 95.06 85 ASP A CA 1
ATOM 688 C C . ASP A 1 85 ? 22.816 3.999 25.701 1.00 95.06 85 ASP A C 1
ATOM 690 O O . ASP A 1 85 ? 23.906 4.529 25.896 1.00 95.06 85 ASP A O 1
ATOM 694 N N . ASP A 1 86 ? 22.702 2.680 25.508 1.00 95.81 86 ASP A N 1
ATOM 695 C CA . ASP A 1 86 ? 23.830 1.735 25.477 1.00 95.81 86 ASP A CA 1
ATOM 696 C C . ASP A 1 86 ? 24.672 1.811 24.186 1.00 95.81 86 ASP A C 1
ATOM 698 O O . ASP A 1 86 ? 25.628 1.057 24.001 1.00 95.81 86 ASP A O 1
ATOM 702 N N . GLY A 1 87 ? 24.320 2.720 23.273 1.00 95.06 87 GLY A N 1
ATOM 703 C CA . GLY A 1 87 ? 25.001 2.942 22.008 1.00 95.06 87 GLY A CA 1
ATOM 704 C C . GLY A 1 87 ? 24.549 2.037 20.860 1.00 95.06 87 GLY A C 1
ATOM 705 O O . GLY A 1 87 ? 24.961 2.283 19.722 1.00 95.06 87 GLY A O 1
ATOM 706 N N . THR A 1 88 ? 23.696 1.038 21.107 1.00 97.00 88 THR A N 1
ATOM 707 C CA . THR A 1 88 ? 23.171 0.143 20.065 1.00 97.00 88 THR A CA 1
ATOM 708 C C . THR A 1 88 ? 22.063 0.812 19.246 1.00 97.00 88 THR A C 1
ATOM 710 O O . THR A 1 88 ? 21.331 1.670 19.739 1.00 97.00 88 THR A O 1
ATOM 713 N N . PHE A 1 89 ? 21.926 0.446 17.968 1.00 97.06 89 PHE A N 1
ATOM 714 C CA . PHE A 1 89 ? 20.866 0.975 17.103 1.00 97.06 89 PHE A CA 1
ATOM 715 C C . PHE A 1 89 ? 19.656 0.036 17.090 1.00 97.06 89 PHE A C 1
ATOM 717 O O . PHE A 1 89 ? 19.769 -1.136 16.731 1.00 97.06 89 PHE A O 1
ATOM 724 N N . GLN A 1 90 ? 18.490 0.559 17.461 1.00 95.62 90 GLN A N 1
ATOM 725 C CA . GLN A 1 90 ? 17.208 -0.085 17.220 1.00 95.62 90 GLN A CA 1
ATOM 726 C C . GLN A 1 90 ? 16.789 0.197 15.781 1.00 95.62 90 GLN A C 1
ATOM 728 O O . GLN A 1 90 ? 16.566 1.350 15.428 1.00 95.62 90 GLN A O 1
ATOM 733 N N . THR A 1 91 ? 16.655 -0.844 14.961 1.00 96.12 91 THR A N 1
ATOM 734 C CA . THR A 1 91 ? 16.086 -0.705 13.615 1.00 96.12 91 THR A CA 1
ATOM 735 C C . THR A 1 91 ? 14.608 -0.343 13.705 1.00 96.12 91 THR A C 1
ATOM 737 O O . THR A 1 91 ? 13.906 -0.850 14.588 1.00 96.12 91 THR A O 1
ATOM 740 N N . GLY A 1 92 ? 14.174 0.536 12.803 1.00 95.00 92 GLY A N 1
ATOM 741 C CA . GLY A 1 92 ? 12.773 0.882 12.627 1.00 95.00 92 GLY A CA 1
ATOM 742 C C . GLY A 1 92 ? 11.953 -0.251 12.014 1.00 95.00 92 GLY A C 1
ATOM 743 O O . GLY A 1 92 ? 12.470 -1.331 11.707 1.00 95.00 92 GLY A O 1
ATOM 744 N N . TYR A 1 93 ? 10.662 0.003 11.864 1.00 93.19 93 TYR A N 1
ATOM 745 C CA . TYR A 1 93 ? 9.687 -0.939 11.340 1.00 93.19 93 TYR A CA 1
ATOM 746 C C . TYR A 1 93 ? 8.998 -0.360 10.107 1.00 93.19 93 TYR A C 1
ATOM 748 O O . TYR A 1 93 ? 8.388 0.701 10.185 1.00 93.19 93 TYR A O 1
ATOM 756 N N . ASP A 1 94 ? 9.023 -1.119 9.014 1.00 92.12 94 ASP A N 1
ATOM 757 C CA . ASP A 1 94 ? 8.247 -0.820 7.811 1.00 92.12 94 ASP A CA 1
ATOM 758 C C . ASP A 1 94 ? 6.803 -1.299 8.022 1.00 92.12 94 ASP A C 1
ATOM 760 O O . ASP A 1 94 ? 6.552 -2.500 8.198 1.00 92.12 94 ASP A O 1
ATOM 764 N N . THR A 1 95 ? 5.848 -0.373 8.023 1.00 96.19 95 THR A N 1
ATOM 765 C CA . THR A 1 95 ? 4.422 -0.655 8.270 1.00 96.19 95 THR A CA 1
ATOM 766 C C . THR A 1 95 ? 3.501 -0.143 7.167 1.00 96.19 95 THR A C 1
ATOM 768 O O . THR A 1 95 ? 2.280 -0.144 7.311 1.00 96.19 95 THR A O 1
ATOM 771 N N . GLU A 1 96 ? 4.067 0.234 6.024 1.00 97.50 96 GLU A N 1
ATOM 772 C CA . GLU A 1 96 ? 3.331 0.564 4.806 1.00 97.50 96 GLU A CA 1
ATOM 773 C C . GLU A 1 96 ? 2.623 -0.668 4.239 1.00 97.50 96 GLU A C 1
ATOM 775 O O . GLU A 1 96 ? 1.607 -0.545 3.558 1.00 97.50 96 GLU A O 1
ATOM 780 N N . ASN A 1 97 ? 3.150 -1.866 4.509 1.00 97.94 97 ASN A N 1
ATOM 781 C CA . ASN A 1 97 ? 2.616 -3.108 3.976 1.00 97.94 97 ASN A CA 1
ATOM 782 C C . ASN A 1 97 ? 2.358 -4.158 5.062 1.00 97.94 97 ASN A C 1
ATOM 784 O O . ASN A 1 97 ? 3.196 -4.398 5.931 1.00 97.94 97 ASN A O 1
ATOM 788 N N . ALA A 1 98 ? 1.248 -4.875 4.920 1.00 98.00 98 ALA A N 1
ATOM 789 C CA . ALA A 1 98 ? 0.921 -6.088 5.651 1.00 98.00 98 ALA A CA 1
ATOM 790 C C . ALA A 1 98 ? 0.943 -7.284 4.686 1.00 98.00 98 ALA A C 1
ATOM 792 O O . ALA A 1 98 ? 0.435 -7.209 3.568 1.00 98.00 98 ALA A O 1
ATOM 793 N N . ARG A 1 99 ? 1.558 -8.400 5.084 1.00 98.00 99 ARG A N 1
ATOM 794 C CA . ARG A 1 99 ? 1.547 -9.634 4.283 1.00 98.00 99 ARG A CA 1
ATOM 795 C C . ARG A 1 99 ? 0.270 -10.412 4.567 1.00 98.00 99 ARG A C 1
ATOM 797 O O . ARG A 1 99 ? 0.037 -10.751 5.728 1.00 98.00 99 ARG A O 1
ATOM 804 N N . GLY A 1 100 ? -0.530 -10.671 3.537 1.00 98.06 100 GLY A N 1
ATOM 805 C CA . GLY A 1 100 ? -1.848 -11.292 3.659 1.00 98.06 100 GLY A CA 1
ATOM 806 C C . GLY A 1 100 ? -1.810 -12.657 4.344 1.00 98.06 100 GLY A C 1
ATOM 807 O O . GLY A 1 100 ? -2.573 -12.911 5.272 1.00 98.06 100 GLY A O 1
ATOM 808 N N . GLU A 1 101 ? -0.834 -13.484 3.983 1.00 96.81 101 GLU A N 1
ATOM 809 C CA . GLU A 1 101 ? -0.645 -14.827 4.530 1.00 96.81 101 GLU A CA 1
ATOM 810 C C . GLU A 1 101 ? -0.119 -14.837 5.977 1.00 96.81 101 GLU A C 1
ATOM 812 O O . GLU A 1 101 ? -0.128 -15.869 6.646 1.00 96.81 101 GLU A O 1
ATOM 817 N N . GLU A 1 102 ? 0.342 -13.689 6.485 1.00 97.00 102 GLU A N 1
ATOM 818 C CA . GLU A 1 102 ? 0.895 -13.569 7.833 1.00 97.00 102 GLU A CA 1
ATOM 819 C C . GLU A 1 102 ? -0.017 -12.794 8.799 1.00 97.00 102 GLU A C 1
ATOM 821 O O . GLU A 1 102 ? 0.359 -12.657 9.961 1.00 97.00 102 GLU A O 1
ATOM 826 N N . LEU A 1 103 ? -1.189 -12.288 8.384 1.00 98.00 103 LEU A N 1
ATOM 827 C CA . LEU A 1 103 ? -2.013 -11.368 9.195 1.00 98.00 103 LEU A CA 1
ATOM 828 C C . LEU A 1 103 ? -2.348 -11.902 10.598 1.00 98.00 103 LEU A C 1
ATOM 830 O O . LEU A 1 103 ? -2.311 -11.150 11.574 1.00 98.00 103 LEU A O 1
ATOM 834 N N . PHE A 1 104 ? -2.609 -13.205 10.711 1.00 98.06 104 PHE A N 1
ATOM 835 C CA . PHE A 1 104 ? -2.926 -13.879 11.976 1.00 98.06 104 PHE A CA 1
ATOM 836 C C . PHE A 1 104 ? -1.760 -14.688 12.550 1.00 98.06 104 PHE A C 1
ATOM 838 O O . PHE A 1 104 ? -1.934 -15.400 13.543 1.00 98.06 104 PHE A O 1
ATOM 845 N N . TRP A 1 105 ? -0.564 -14.572 11.970 1.00 97.12 105 TRP A N 1
ATOM 846 C CA . TRP A 1 105 ? 0.617 -15.261 12.470 1.00 97.12 105 TRP A CA 1
ATOM 847 C C . TRP A 1 105 ? 1.028 -14.729 13.850 1.00 97.12 105 TRP A C 1
ATOM 849 O O . TRP A 1 105 ? 1.063 -13.520 14.104 1.00 97.12 105 TRP A O 1
ATOM 859 N N . THR A 1 106 ? 1.400 -15.652 14.733 1.00 96.88 106 THR A N 1
ATOM 860 C CA . THR A 1 106 ? 1.944 -15.353 16.059 1.00 96.88 106 THR A CA 1
ATOM 861 C C . THR A 1 106 ? 3.388 -15.810 16.108 1.00 96.88 106 THR A C 1
ATOM 863 O O . THR A 1 106 ? 3.704 -16.943 15.751 1.00 96.88 106 THR A O 1
ATOM 866 N N . ASN A 1 107 ? 4.278 -14.933 16.570 1.00 94.06 107 ASN A N 1
ATOM 867 C CA . ASN A 1 107 ? 5.685 -15.272 16.697 1.00 94.06 107 ASN A CA 1
ATOM 868 C C . ASN A 1 107 ? 5.870 -16.349 17.781 1.00 94.06 107 ASN A C 1
ATOM 870 O O . ASN A 1 107 ? 5.634 -16.052 18.953 1.00 94.06 107 ASN A O 1
ATOM 874 N N . PRO A 1 108 ? 6.356 -17.559 17.446 1.00 95.25 108 PRO A N 1
ATOM 875 C CA . PRO A 1 108 ? 6.459 -18.651 18.412 1.00 95.25 108 PRO A CA 1
ATOM 876 C C . PRO A 1 108 ? 7.513 -18.400 19.500 1.00 95.25 108 PRO A C 1
ATOM 878 O O . PRO A 1 108 ? 7.455 -19.016 20.557 1.00 95.25 108 PRO A O 1
ATOM 881 N N . LYS A 1 109 ? 8.475 -17.492 19.275 1.00 95.62 109 LYS A N 1
ATOM 882 C CA . LYS A 1 109 ? 9.515 -17.156 20.261 1.00 95.62 109 LYS A CA 1
ATOM 883 C C . LYS A 1 109 ? 9.050 -16.127 21.286 1.00 95.62 109 LYS A C 1
ATOM 885 O O . LYS A 1 109 ? 9.505 -16.158 22.422 1.00 95.62 109 LYS A O 1
ATOM 890 N N . THR A 1 110 ? 8.203 -15.183 20.881 1.00 94.81 110 THR A N 1
ATOM 891 C CA . THR A 1 110 ? 7.773 -14.068 21.745 1.00 94.81 110 THR A CA 1
ATOM 892 C C . THR A 1 110 ? 6.311 -14.160 22.167 1.00 94.81 110 THR A C 1
ATOM 894 O O . THR A 1 110 ? 5.878 -13.358 22.989 1.00 94.81 110 THR A O 1
ATOM 897 N N . ASN A 1 111 ? 5.554 -15.097 21.590 1.00 95.56 111 ASN A N 1
ATOM 898 C CA . ASN A 1 111 ? 4.103 -15.220 21.712 1.00 95.56 111 ASN A CA 1
ATOM 899 C C . ASN A 1 111 ? 3.344 -13.918 21.383 1.00 95.56 111 ASN A C 1
ATOM 901 O O . ASN A 1 111 ? 2.259 -13.667 21.902 1.00 95.56 111 ASN A O 1
ATOM 905 N N . LYS A 1 112 ? 3.932 -13.055 20.540 1.00 94.62 112 LYS A N 1
ATOM 906 C CA . LYS A 1 112 ? 3.310 -11.799 20.104 1.00 94.62 112 LYS A CA 1
ATOM 907 C C . LYS A 1 112 ? 2.635 -11.990 18.741 1.00 94.62 112 LYS A C 1
ATOM 909 O O . LYS A 1 112 ? 3.308 -12.472 17.820 1.00 94.62 112 LYS A O 1
ATOM 914 N N . PRO A 1 113 ? 1.353 -11.612 18.585 1.00 95.75 113 PRO A N 1
ATOM 915 C CA . PRO A 1 113 ? 0.697 -11.594 17.282 1.00 95.75 113 PRO A CA 1
ATOM 916 C C . PRO A 1 113 ? 1.294 -10.508 16.376 1.00 95.75 113 PRO A C 1
ATOM 918 O O . PRO A 1 113 ? 1.990 -9.601 16.846 1.00 95.75 113 PRO A O 1
ATOM 921 N N . LYS A 1 114 ? 1.008 -10.569 15.070 1.00 94.94 114 LYS A N 1
ATOM 922 C CA . LYS A 1 114 ? 1.273 -9.438 14.170 1.00 94.94 114 LYS A CA 1
ATOM 923 C C . LYS A 1 114 ? 0.565 -8.168 14.642 1.00 94.94 114 LYS A C 1
ATOM 925 O O . LYS A 1 114 ? -0.567 -8.207 15.111 1.00 94.94 114 LYS A O 1
ATOM 930 N N . ILE A 1 115 ? 1.207 -7.028 14.394 1.00 95.75 115 ILE A N 1
ATOM 931 C CA . ILE A 1 115 ? 0.687 -5.687 14.712 1.00 95.75 115 ILE A CA 1
ATOM 932 C C . ILE A 1 115 ? -0.616 -5.336 13.970 1.00 95.75 115 ILE A C 1
ATOM 934 O O . ILE A 1 115 ? -1.337 -4.439 14.395 1.00 95.75 115 ILE A O 1
ATOM 938 N N . PHE A 1 116 ? -0.910 -6.047 12.879 1.00 97.62 116 PHE A N 1
ATOM 939 C CA . PHE A 1 116 ? -2.088 -5.846 12.033 1.00 97.62 116 PHE A CA 1
ATOM 940 C C . PHE A 1 116 ? -3.275 -6.738 12.415 1.00 97.62 116 PHE A C 1
ATOM 942 O O . PHE A 1 116 ? -4.335 -6.606 11.811 1.00 97.62 116 PHE A O 1
ATOM 949 N N . ARG A 1 117 ? -3.106 -7.659 13.377 1.00 97.50 117 ARG A N 1
ATOM 950 C CA . ARG A 1 117 ? -4.091 -8.706 13.688 1.00 97.50 117 ARG A CA 1
ATOM 951 C C . ARG A 1 117 ? -5.476 -8.133 13.991 1.00 97.50 117 ARG A C 1
ATOM 953 O O . ARG A 1 117 ? -6.453 -8.585 13.409 1.00 97.50 117 ARG A O 1
ATOM 960 N N . ASP A 1 118 ? -5.548 -7.137 14.868 1.00 96.88 118 ASP A N 1
ATOM 961 C CA . ASP A 1 118 ? -6.824 -6.539 15.276 1.00 96.88 118 ASP A CA 1
ATOM 962 C C . ASP A 1 118 ? -7.492 -5.797 14.111 1.00 96.88 118 ASP A C 1
ATOM 964 O O . ASP A 1 118 ? -8.694 -5.920 13.899 1.00 96.88 118 ASP A O 1
ATOM 968 N N . SER A 1 119 ? -6.720 -5.064 13.303 1.00 98.00 119 SER A N 1
ATOM 969 C CA . SER A 1 119 ? -7.268 -4.394 12.119 1.00 98.00 119 SER A CA 1
ATOM 970 C C . SER A 1 119 ? -7.709 -5.371 11.041 1.00 98.00 119 SER A C 1
ATOM 972 O O . SER A 1 119 ? -8.682 -5.098 10.351 1.00 98.00 119 SER A O 1
ATOM 974 N N . ALA A 1 120 ? -7.050 -6.524 10.915 1.00 98.31 120 ALA A N 1
ATOM 975 C CA . ALA A 1 120 ? -7.499 -7.576 10.013 1.00 98.31 120 ALA A CA 1
ATOM 976 C C . ALA A 1 120 ? -8.892 -8.099 10.387 1.00 98.31 120 ALA A C 1
ATOM 978 O O . ALA A 1 120 ? -9.639 -8.451 9.481 1.00 98.31 120 ALA A O 1
ATOM 979 N N . LEU A 1 121 ? -9.252 -8.105 11.676 1.00 97.69 121 LEU A N 1
ATOM 980 C CA . LEU A 1 121 ? -10.577 -8.509 12.163 1.00 97.69 121 LEU A CA 1
ATOM 981 C C . LEU A 1 121 ? -11.624 -7.399 12.020 1.00 97.69 121 LEU A C 1
ATOM 983 O O . LEU A 1 121 ? -12.725 -7.675 11.558 1.00 97.69 121 LEU A O 1
ATOM 987 N N . GLU A 1 122 ? -11.267 -6.156 12.344 1.00 95.56 122 GLU A N 1
ATOM 988 C CA . GLU A 1 122 ? -12.270 -5.102 12.576 1.00 95.56 122 GLU A CA 1
ATOM 989 C C . GLU A 1 122 ? -12.184 -3.910 11.614 1.00 95.56 122 GLU A C 1
ATOM 991 O O . GLU A 1 122 ? -13.162 -3.209 11.394 1.00 95.56 122 GLU A O 1
ATOM 996 N N . ASN A 1 123 ? -11.007 -3.631 11.052 1.00 97.81 123 ASN A N 1
ATOM 997 C CA . ASN A 1 123 ? -10.721 -2.365 10.373 1.00 97.81 123 ASN A CA 1
ATOM 998 C C . ASN A 1 123 ? -10.109 -2.614 8.993 1.00 97.81 123 ASN A C 1
ATOM 1000 O O . ASN A 1 123 ? -8.950 -2.281 8.717 1.00 97.81 123 ASN A O 1
ATOM 1004 N N . ARG A 1 124 ? -10.910 -3.219 8.118 1.00 98.62 124 ARG A N 1
ATOM 1005 C CA . ARG A 1 124 ? -10.584 -3.435 6.706 1.00 98.62 124 ARG A CA 1
ATOM 1006 C C . ARG A 1 124 ? -11.064 -2.242 5.875 1.00 98.62 124 ARG A C 1
ATOM 1008 O O . ARG A 1 124 ? -12.131 -1.688 6.122 1.00 98.62 124 ARG A O 1
ATOM 1015 N N . CYS A 1 125 ? -10.254 -1.815 4.914 1.00 98.81 125 CYS A N 1
ATOM 1016 C CA . CYS A 1 125 ? -10.578 -0.756 3.956 1.00 98.81 125 CYS A CA 1
ATOM 1017 C C . CYS A 1 125 ? -10.139 -1.163 2.545 1.00 98.81 125 CYS A C 1
ATOM 1019 O O . CYS A 1 125 ? -9.477 -2.192 2.359 1.00 98.81 125 CYS A O 1
ATOM 1021 N N . LEU A 1 126 ? -10.500 -0.354 1.549 1.00 98.88 126 LEU A N 1
ATOM 1022 C CA . LEU A 1 126 ? -10.024 -0.514 0.175 1.00 98.88 126 LEU A CA 1
ATOM 1023 C C . LEU A 1 126 ? -9.227 0.714 -0.239 1.00 98.88 126 LEU A C 1
ATOM 1025 O O . LEU A 1 126 ? -9.713 1.837 -0.175 1.00 98.88 126 LEU A O 1
ATOM 1029 N N . ILE A 1 127 ? -8.009 0.503 -0.707 1.00 98.75 127 ILE A N 1
ATOM 1030 C CA . ILE A 1 127 ? -7.163 1.550 -1.262 1.00 98.75 127 ILE A CA 1
ATOM 1031 C C . ILE A 1 127 ? -7.486 1.693 -2.746 1.00 9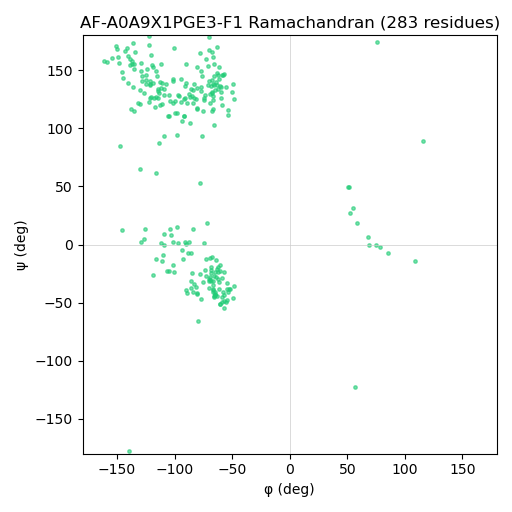8.75 127 ILE A C 1
ATOM 1033 O O . ILE A 1 127 ? -7.413 0.716 -3.495 1.00 98.75 127 ILE A O 1
ATOM 1037 N N . ILE A 1 128 ? -7.792 2.916 -3.179 1.00 97.69 128 ILE A N 1
ATOM 1038 C CA . ILE A 1 128 ? -8.004 3.215 -4.598 1.00 97.69 128 ILE A CA 1
ATOM 1039 C C . ILE A 1 128 ? -6.647 3.294 -5.300 1.00 97.69 128 ILE A C 1
ATOM 1041 O O . ILE A 1 128 ? -5.710 3.936 -4.812 1.00 97.69 128 ILE A O 1
ATOM 1045 N N . SER A 1 129 ? -6.538 2.685 -6.474 1.00 97.81 129 SER A N 1
ATOM 1046 C CA . SER A 1 129 ? -5.371 2.823 -7.341 1.00 97.81 129 SER A CA 1
ATOM 1047 C C . SER A 1 129 ? -5.780 2.921 -8.801 1.00 97.81 129 SER A C 1
ATOM 1049 O O . SER A 1 129 ? -6.666 2.203 -9.246 1.00 97.81 129 SER A O 1
ATOM 1051 N N . HIS A 1 130 ? -5.114 3.802 -9.540 1.00 96.44 130 HIS A N 1
ATOM 1052 C CA . HIS A 1 130 ? -5.118 3.812 -11.002 1.00 96.44 130 HIS A CA 1
ATOM 1053 C C . HIS A 1 130 ? -4.079 2.828 -11.557 1.00 96.44 130 HIS A C 1
ATOM 1055 O O . HIS A 1 130 ? -4.319 2.110 -12.525 1.00 96.44 130 HIS A O 1
ATOM 1061 N N . GLN A 1 131 ? -2.908 2.802 -10.921 1.00 97.25 131 GLN A N 1
ATOM 1062 C CA . GLN A 1 131 ? -1.787 1.919 -11.214 1.00 97.25 131 GLN A CA 1
ATOM 1063 C C . GLN A 1 131 ? -0.847 1.886 -10.008 1.00 97.25 131 GLN A C 1
ATOM 1065 O O . GLN A 1 131 ? -0.822 2.827 -9.218 1.00 97.25 131 GLN A O 1
ATOM 1070 N N . TYR A 1 132 ? -0.034 0.845 -9.878 1.00 98.19 132 TYR A N 1
ATOM 1071 C CA . TYR A 1 132 ? 1.068 0.802 -8.912 1.00 98.19 132 TYR A CA 1
ATOM 1072 C C . TYR A 1 132 ? 2.394 0.600 -9.636 1.00 98.19 132 TYR A C 1
ATOM 1074 O O . TYR A 1 132 ? 2.419 0.219 -10.810 1.00 98.19 132 TYR A O 1
ATOM 1082 N N . TYR A 1 133 ? 3.499 0.884 -8.948 1.00 97.94 133 TYR A N 1
ATOM 1083 C CA . TYR A 1 133 ? 4.818 0.877 -9.568 1.00 97.94 1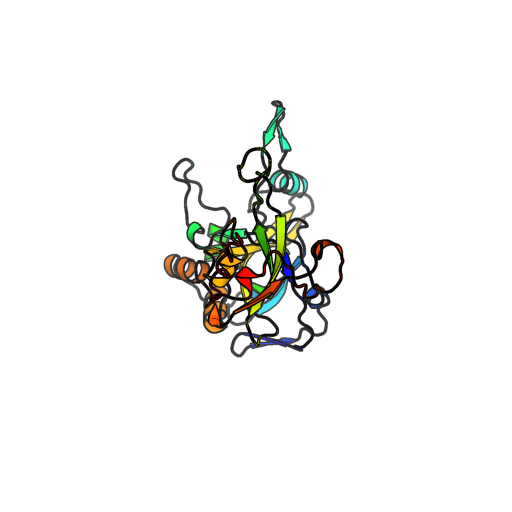33 TYR A CA 1
ATOM 1084 C C . TYR A 1 133 ? 5.771 -0.091 -8.890 1.00 97.94 133 TYR A C 1
ATOM 1086 O O . TYR A 1 133 ? 5.850 -0.154 -7.662 1.00 97.94 133 TYR A O 1
ATOM 1094 N N . GLU A 1 134 ? 6.527 -0.811 -9.713 1.00 97.94 134 GLU A N 1
ATOM 1095 C CA . GLU A 1 134 ? 7.539 -1.760 -9.262 1.00 97.94 134 GLU A CA 1
ATOM 1096 C C . GLU A 1 134 ? 8.792 -1.710 -10.131 1.00 97.94 134 GLU A C 1
ATOM 1098 O O . GLU A 1 134 ? 8.776 -1.206 -11.253 1.00 97.94 134 GLU A O 1
ATOM 1103 N N . TRP A 1 135 ? 9.896 -2.246 -9.610 1.00 97.44 135 TRP A N 1
ATOM 1104 C CA . TRP A 1 135 ? 11.177 -2.276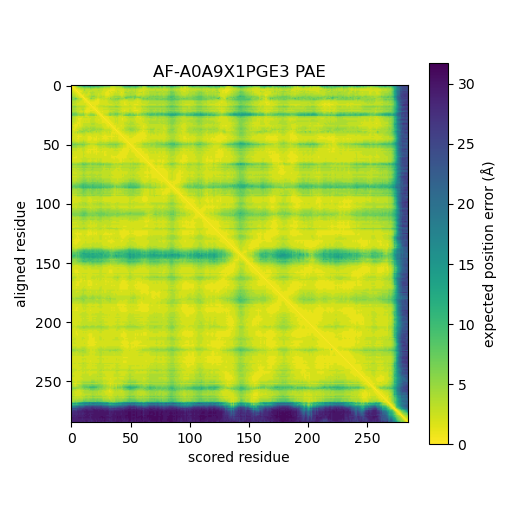 -10.315 1.00 97.44 135 TRP A CA 1
ATOM 1105 C C . TRP A 1 135 ? 11.542 -3.682 -10.758 1.00 97.44 135 TRP A C 1
ATOM 1107 O O . TRP A 1 135 ? 11.650 -4.596 -9.939 1.00 97.44 135 TRP A O 1
ATOM 1117 N N . HIS A 1 136 ? 11.874 -3.796 -12.039 1.00 97.06 136 HIS A N 1
ATOM 1118 C CA . HIS A 1 136 ? 12.589 -4.933 -12.586 1.00 97.06 136 HIS A CA 1
ATOM 1119 C C . HIS A 1 136 ? 14.087 -4.799 -12.345 1.00 97.06 136 HIS A C 1
ATOM 1121 O O . HIS A 1 136 ? 14.690 -3.784 -12.696 1.00 97.06 136 HIS A O 1
ATOM 1127 N N . HIS A 1 137 ? 14.688 -5.809 -11.716 1.00 96.12 137 HIS A N 1
ATOM 1128 C CA . HIS A 1 137 ? 16.110 -5.828 -11.393 1.00 96.12 137 HIS A CA 1
ATOM 1129 C C . HIS A 1 137 ? 16.889 -6.669 -12.409 1.00 96.12 137 HIS A C 1
ATOM 1131 O O . HIS A 1 137 ? 16.638 -7.867 -12.534 1.00 96.12 137 HIS A O 1
ATOM 1137 N N . ILE A 1 138 ? 17.893 -6.076 -13.056 1.00 94.81 138 ILE A N 1
ATOM 1138 C CA . ILE A 1 138 ? 18.862 -6.784 -13.901 1.00 94.81 138 ILE A CA 1
ATOM 1139 C C . ILE A 1 138 ? 20.222 -6.770 -13.217 1.00 94.81 138 ILE A C 1
ATOM 1141 O O . ILE A 1 138 ? 20.804 -5.719 -12.957 1.00 94.81 138 ILE A O 1
ATOM 1145 N N . TYR A 1 139 ? 20.755 -7.958 -12.949 1.00 92.81 139 TYR A N 1
ATOM 1146 C CA . TYR A 1 139 ? 22.092 -8.127 -12.395 1.00 92.81 139 TYR A CA 1
ATOM 1147 C C . TYR A 1 139 ? 23.082 -8.328 -13.541 1.00 92.81 139 TYR A C 1
ATOM 1149 O O . TYR A 1 139 ? 23.116 -9.385 -14.169 1.00 92.81 139 TYR A O 1
ATOM 1157 N N . ARG A 1 140 ? 23.889 -7.304 -13.841 1.00 90.69 140 ARG A N 1
ATOM 1158 C CA . ARG A 1 140 ? 24.943 -7.418 -14.860 1.00 90.69 140 ARG A CA 1
ATOM 1159 C C . ARG A 1 140 ? 26.082 -8.302 -14.365 1.00 90.69 140 ARG A C 1
ATOM 1161 O O . ARG A 1 140 ? 26.355 -8.378 -13.170 1.00 90.69 140 ARG A O 1
ATOM 1168 N N . THR A 1 141 ? 26.794 -8.913 -15.304 1.00 92.44 141 THR A N 1
ATOM 1169 C CA . THR A 1 141 ? 28.019 -9.662 -15.009 1.00 92.44 141 THR A CA 1
ATOM 1170 C C . THR A 1 141 ? 29.222 -8.720 -14.986 1.00 92.44 141 THR A C 1
ATOM 1172 O O . THR A 1 141 ? 29.404 -7.883 -15.875 1.00 92.44 141 THR A O 1
ATOM 1175 N N . ASN A 1 142 ? 30.069 -8.859 -13.973 1.00 91.44 142 ASN A N 1
ATOM 1176 C CA . ASN A 1 142 ? 31.361 -8.204 -13.895 1.00 91.44 142 ASN A CA 1
ATOM 1177 C C . ASN A 1 142 ? 32.287 -8.779 -14.975 1.00 91.44 142 ASN A C 1
ATOM 1179 O O . ASN A 1 142 ? 32.683 -9.938 -14.911 1.00 91.44 142 ASN A O 1
ATOM 1183 N N . LYS A 1 143 ? 32.685 -7.954 -15.948 1.00 90.88 143 LYS A N 1
ATOM 1184 C CA . LYS A 1 143 ? 33.507 -8.399 -17.088 1.00 90.88 143 LYS A CA 1
ATOM 1185 C C . LYS A 1 143 ? 34.899 -8.919 -16.703 1.00 90.88 143 LYS A C 1
ATOM 1187 O O . LYS A 1 143 ? 35.500 -9.635 -17.491 1.00 90.88 143 LYS A O 1
ATOM 1192 N N . ARG A 1 144 ? 35.424 -8.548 -15.530 1.00 91.62 144 ARG A N 1
ATOM 1193 C CA . ARG A 1 144 ? 36.751 -8.976 -15.059 1.00 91.62 144 ARG A CA 1
ATOM 1194 C C . ARG A 1 144 ? 36.691 -10.271 -14.255 1.00 91.62 144 ARG A C 1
ATOM 1196 O O . ARG A 1 144 ? 37.608 -11.074 -14.358 1.00 91.62 144 ARG A O 1
ATOM 1203 N N . THR A 1 145 ? 35.663 -10.444 -13.424 1.00 93.06 145 THR A N 1
ATOM 1204 C CA . THR A 1 145 ? 35.559 -11.606 -12.521 1.00 93.06 145 THR A CA 1
ATOM 1205 C C . THR A 1 145 ? 34.612 -12.689 -13.031 1.00 93.06 145 THR A C 1
ATOM 1207 O O . THR A 1 145 ? 34.683 -13.812 -12.555 1.00 93.06 145 THR A O 1
ATOM 1210 N N . GLY A 1 146 ? 33.726 -12.373 -13.980 1.00 93.06 146 GLY A N 1
ATOM 1211 C CA . GLY A 1 146 ? 32.675 -13.280 -14.451 1.00 93.06 146 GLY A CA 1
ATOM 1212 C C . GLY A 1 146 ? 31.503 -13.448 -13.476 1.00 93.06 146 GLY A C 1
ATOM 1213 O O . GLY A 1 146 ? 30.552 -14.158 -13.784 1.00 93.06 146 GLY A O 1
ATOM 1214 N N . GLU A 1 147 ? 31.535 -12.789 -12.316 1.00 93.62 147 GLU A N 1
ATOM 1215 C CA . GLU A 1 147 ? 30.490 -12.882 -11.291 1.00 93.62 147 GLU A CA 1
ATOM 1216 C C . GLU A 1 147 ? 29.400 -11.822 -11.485 1.00 93.62 147 GLU A C 1
ATOM 1218 O O . GLU A 1 147 ? 29.658 -10.741 -12.018 1.00 93.62 147 GLU A O 1
ATOM 1223 N N . LEU A 1 148 ? 28.186 -12.079 -10.994 1.00 91.88 148 LEU A N 1
ATOM 1224 C CA . LEU A 1 148 ? 27.130 -11.066 -10.963 1.00 91.88 148 LEU A CA 1
ATOM 1225 C C . LEU A 1 148 ? 27.516 -9.892 -10.053 1.00 91.88 148 LEU A C 1
ATOM 1227 O O . LEU A 1 148 ? 28.048 -10.066 -8.955 1.00 91.88 148 LEU A O 1
ATOM 1231 N N . LEU A 1 149 ? 27.199 -8.675 -10.492 1.00 92.25 149 LEU A N 1
ATOM 1232 C CA . LEU A 1 149 ? 27.272 -7.499 -9.635 1.00 92.25 149 LEU A CA 1
ATOM 1233 C C . LEU A 1 149 ? 26.294 -7.645 -8.467 1.00 92.25 149 LEU A C 1
ATOM 1235 O O . LEU A 1 149 ? 25.203 -8.184 -8.611 1.00 92.25 149 LEU A O 1
ATOM 1239 N N . LYS A 1 150 ? 26.670 -7.116 -7.299 1.00 91.31 150 LYS A N 1
ATOM 1240 C CA . LYS A 1 150 ? 25.806 -7.135 -6.106 1.00 91.31 150 LYS A CA 1
ATOM 1241 C C . LYS A 1 150 ? 24.630 -6.160 -6.212 1.00 91.31 150 LYS A C 1
ATOM 1243 O O . LYS A 1 150 ? 23.592 -6.381 -5.592 1.00 91.31 150 LYS A O 1
ATOM 1248 N N . THR A 1 151 ? 24.796 -5.092 -6.989 1.00 94.00 151 THR A N 1
ATOM 1249 C CA . THR A 1 151 ? 23.776 -4.062 -7.202 1.00 94.00 151 THR A CA 1
ATOM 1250 C C . THR A 1 151 ? 23.151 -4.258 -8.579 1.00 94.00 151 THR A C 1
ATOM 1252 O O . THR A 1 151 ? 23.893 -4.258 -9.563 1.00 94.00 151 THR A O 1
ATOM 1255 N N . PRO A 1 152 ? 21.822 -4.423 -8.670 1.00 94.94 152 PRO A N 1
ATOM 1256 C CA . PRO A 1 152 ? 21.145 -4.513 -9.951 1.00 94.94 152 PRO A CA 1
ATOM 1257 C C . PRO A 1 152 ? 20.916 -3.129 -10.558 1.00 94.94 152 PRO A C 1
ATOM 1259 O O . PRO A 1 152 ? 20.697 -2.153 -9.831 1.00 94.94 152 PRO A O 1
ATOM 1262 N N . ASP A 1 153 ? 20.847 -3.077 -11.883 1.00 95.44 153 ASP A N 1
ATOM 1263 C CA . ASP A 1 153 ? 20.142 -1.999 -12.567 1.00 95.44 153 ASP A CA 1
ATOM 1264 C C . ASP A 1 153 ? 18.644 -2.188 -12.353 1.00 95.44 153 ASP A C 1
ATOM 1266 O O . ASP A 1 153 ? 18.132 -3.309 -12.409 1.00 95.44 153 ASP A O 1
ATOM 1270 N N . LYS A 1 154 ? 17.939 -1.093 -12.082 1.00 96.50 154 LYS A N 1
ATOM 1271 C CA . LYS A 1 154 ? 16.512 -1.127 -11.772 1.00 96.50 154 LYS A CA 1
ATOM 1272 C C . LYS A 1 154 ? 15.737 -0.379 -12.835 1.00 96.50 154 LYS A C 1
ATOM 1274 O O . LYS A 1 154 ? 16.019 0.791 -13.072 1.00 96.50 154 LYS A O 1
ATOM 1279 N N . TYR A 1 155 ? 14.731 -1.019 -13.407 1.00 97.38 155 TYR A N 1
ATOM 1280 C CA . TYR A 1 155 ? 13.875 -0.438 -14.433 1.00 97.38 155 TYR A CA 1
ATOM 1281 C C . TYR A 1 155 ? 12.443 -0.358 -13.908 1.00 97.38 155 TYR A C 1
ATOM 1283 O O . TYR A 1 155 ? 11.888 -1.397 -13.547 1.00 97.38 155 TYR A O 1
ATOM 1291 N N . PRO A 1 156 ? 11.859 0.844 -13.790 1.00 97.56 156 PRO A N 1
ATOM 1292 C CA . PRO A 1 156 ? 10.525 0.993 -13.236 1.00 97.56 156 PRO A CA 1
ATOM 1293 C C . PRO A 1 156 ? 9.456 0.584 -14.252 1.00 97.56 156 PRO A C 1
ATOM 1295 O O . PRO A 1 156 ? 9.580 0.831 -15.453 1.00 97.56 156 PRO A O 1
ATOM 1298 N N . PHE A 1 157 ? 8.387 -0.009 -13.743 1.00 97.94 157 PHE A N 1
A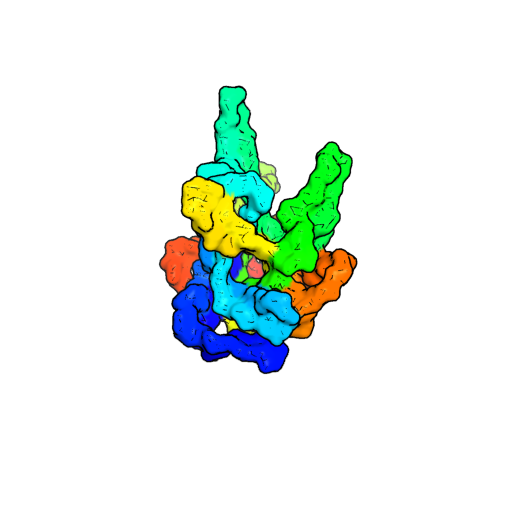TOM 1299 C CA . PHE A 1 157 ? 7.182 -0.374 -14.470 1.00 97.94 157 PHE A CA 1
ATOM 1300 C C . PHE A 1 157 ? 5.970 0.238 -13.784 1.00 97.94 157 PHE A C 1
ATOM 1302 O O . PHE A 1 157 ? 5.892 0.236 -12.556 1.00 97.94 157 PHE A O 1
ATOM 1309 N N . ALA A 1 158 ? 5.015 0.699 -14.583 1.00 98.00 158 ALA A N 1
ATOM 1310 C CA . ALA A 1 158 ? 3.643 0.899 -14.144 1.00 98.00 158 ALA A CA 1
ATOM 1311 C C . ALA A 1 158 ? 2.849 -0.385 -14.404 1.00 98.00 158 ALA A C 1
ATOM 1313 O O . ALA A 1 158 ? 2.999 -1.000 -15.462 1.00 98.00 158 ALA A O 1
ATOM 1314 N N . ILE A 1 159 ? 2.025 -0.790 -13.441 1.00 98.38 159 ILE A N 1
ATOM 1315 C CA . ILE A 1 159 ? 1.184 -1.988 -13.499 1.00 98.38 159 ILE A CA 1
ATOM 1316 C C . ILE A 1 159 ? -0.258 -1.579 -13.195 1.00 98.38 159 ILE A C 1
ATOM 1318 O O . ILE A 1 159 ? -0.515 -0.896 -12.201 1.00 98.38 159 ILE A O 1
ATOM 1322 N N . LYS A 1 160 ? -1.203 -2.003 -14.037 1.00 97.12 160 LYS A N 1
ATOM 1323 C CA . LYS A 1 160 ? -2.624 -1.638 -13.936 1.00 97.12 160 LYS A CA 1
ATOM 1324 C C . LYS A 1 160 ? -3.548 -2.797 -14.316 1.00 97.12 160 LYS A C 1
ATOM 1326 O O . LYS A 1 160 ? -3.121 -3.792 -14.906 1.00 97.12 160 LYS A O 1
ATOM 1331 N N . VAL A 1 161 ? -4.829 -2.646 -13.987 1.00 98.31 161 VAL A N 1
ATOM 1332 C CA . VAL A 1 161 ? -5.899 -3.554 -14.422 1.00 98.31 161 VAL A CA 1
ATOM 1333 C C . VAL A 1 161 ? -6.435 -3.081 -15.775 1.00 98.31 161 VAL A C 1
ATOM 1335 O O . VAL A 1 161 ? -6.766 -1.907 -15.942 1.00 98.31 161 VAL A O 1
ATOM 1338 N N . LYS A 1 162 ? -6.517 -3.988 -16.753 1.00 97.75 162 LYS A N 1
ATOM 1339 C CA . LYS A 1 162 ? -6.959 -3.667 -18.116 1.00 97.75 162 LYS A CA 1
ATOM 1340 C C . LYS A 1 162 ? -8.377 -3.102 -18.113 1.00 97.75 162 LYS A C 1
ATOM 1342 O O . LYS A 1 162 ? -9.270 -3.650 -17.472 1.00 97.75 162 LYS A O 1
ATOM 1347 N N . GLY A 1 163 ? -8.586 -2.031 -18.874 1.00 95.88 163 GLY A N 1
ATOM 1348 C CA . GLY A 1 163 ? -9.913 -1.446 -19.091 1.00 95.88 163 GLY A CA 1
ATOM 1349 C C . GLY A 1 163 ? -10.553 -0.792 -17.862 1.00 95.88 163 GLY A C 1
ATOM 1350 O O . GLY A 1 163 ? -11.706 -0.382 -17.952 1.00 95.88 163 GLY A O 1
ATOM 1351 N N . ARG A 1 164 ? -9.837 -0.666 -16.735 1.00 95.75 164 ARG A N 1
ATOM 1352 C CA . ARG A 1 164 ? -10.327 0.029 -15.540 1.00 95.75 164 ARG A CA 1
ATOM 1353 C C . ARG A 1 164 ? -9.577 1.341 -15.335 1.00 95.75 164 ARG A C 1
ATOM 1355 O O . ARG A 1 164 ? -8.353 1.372 -15.396 1.00 95.75 164 ARG A O 1
ATOM 1362 N N . GLU A 1 165 ? -10.316 2.414 -15.057 1.00 95.38 165 GLU A N 1
ATOM 1363 C CA . GLU A 1 165 ? -9.726 3.693 -14.631 1.00 95.38 165 GLU A CA 1
ATOM 1364 C C . GLU A 1 165 ? -9.148 3.590 -13.214 1.00 95.38 165 GLU A C 1
ATOM 1366 O O . GLU A 1 165 ? -8.160 4.242 -12.897 1.00 95.38 165 GLU A O 1
ATOM 1371 N N . TYR A 1 166 ? -9.741 2.757 -12.361 1.00 97.62 166 TYR A N 1
ATOM 1372 C CA . TYR A 1 166 ? -9.230 2.456 -11.032 1.00 97.62 166 TYR A CA 1
ATOM 1373 C C . TYR A 1 166 ? -9.604 1.034 -10.607 1.00 97.62 166 TYR A C 1
ATOM 1375 O O . TYR A 1 166 ? -10.519 0.410 -11.152 1.00 97.62 166 TYR A O 1
ATOM 1383 N N . PHE A 1 167 ? -8.889 0.521 -9.615 1.00 98.56 167 PHE A N 1
ATOM 1384 C CA . PHE A 1 167 ? -9.131 -0.763 -8.974 1.00 98.56 167 PHE A CA 1
ATOM 1385 C C . PHE A 1 167 ? -8.886 -0.665 -7.467 1.00 98.56 167 PHE A C 1
ATOM 1387 O O . PHE A 1 167 ? -8.344 0.324 -6.960 1.00 98.56 167 PHE A O 1
ATOM 1394 N N . TYR A 1 168 ? -9.292 -1.716 -6.760 1.00 98.69 168 TYR A N 1
ATOM 1395 C CA . TYR A 1 168 ? -9.233 -1.792 -5.310 1.00 98.69 168 TYR A CA 1
ATOM 1396 C C . TYR A 1 168 ? -8.093 -2.687 -4.853 1.00 98.69 168 TYR A C 1
ATOM 1398 O O . TYR A 1 168 ? -7.980 -3.832 -5.288 1.00 98.69 168 TYR A O 1
ATOM 1406 N N . MET A 1 169 ? -7.270 -2.172 -3.944 1.00 98.81 169 MET A N 1
ATOM 1407 C CA . MET A 1 169 ? -6.306 -2.969 -3.191 1.00 98.81 169 MET A CA 1
ATOM 1408 C C . MET A 1 169 ? -6.793 -3.110 -1.752 1.00 98.81 169 MET A C 1
ATOM 1410 O O . MET A 1 169 ? -7.259 -2.138 -1.159 1.00 98.81 169 MET A O 1
ATOM 1414 N N . ALA A 1 170 ? -6.677 -4.299 -1.172 1.00 98.88 170 ALA A N 1
ATOM 1415 C CA . ALA A 1 170 ? -7.020 -4.513 0.226 1.00 98.88 170 ALA A CA 1
ATOM 1416 C C . ALA A 1 170 ? -6.113 -3.672 1.143 1.00 98.88 170 ALA A C 1
ATOM 1418 O O . ALA A 1 170 ? -4.891 -3.633 0.978 1.00 98.88 170 ALA A O 1
ATOM 1419 N N . GLY A 1 171 ? -6.717 -2.997 2.117 1.00 98.81 171 GLY A N 1
ATOM 1420 C CA . GLY A 1 171 ? -6.031 -2.225 3.145 1.00 98.81 171 GLY A CA 1
ATOM 1421 C C . GLY A 1 171 ? -6.518 -2.591 4.544 1.00 98.81 171 GLY A C 1
ATOM 1422 O O . GLY A 1 171 ? -7.631 -3.088 4.728 1.00 98.81 171 GLY A O 1
ATOM 1423 N N . LEU A 1 172 ? -5.663 -2.335 5.529 1.00 98.81 172 LEU A N 1
ATOM 1424 C CA . LEU A 1 172 ? -5.967 -2.423 6.954 1.00 98.81 172 LEU A CA 1
ATOM 1425 C C . LEU A 1 172 ? -5.714 -1.065 7.578 1.00 98.81 172 LEU A C 1
ATOM 1427 O O . LEU A 1 172 ? -4.697 -0.446 7.271 1.00 98.81 172 LEU A O 1
ATOM 1431 N N . TRP A 1 173 ? -6.589 -0.622 8.470 1.00 98.62 173 TRP A N 1
ATOM 1432 C CA . TRP A 1 173 ? -6.455 0.689 9.090 1.00 98.62 173 TRP A CA 1
ATOM 1433 C C . TRP A 1 173 ? -6.668 0.655 10.599 1.00 98.62 173 TRP A C 1
ATOM 1435 O O . TRP A 1 173 ? -7.128 -0.330 11.173 1.00 98.62 173 TRP A O 1
ATOM 1445 N N . ASN A 1 174 ? -6.282 1.725 11.271 1.00 97.94 174 ASN A N 1
ATOM 1446 C CA . ASN A 1 174 ? -6.688 2.026 12.635 1.00 97.94 174 ASN A CA 1
ATOM 1447 C C . ASN A 1 174 ? -6.618 3.535 12.860 1.00 97.94 174 ASN A C 1
ATOM 1449 O O . ASN A 1 174 ? -5.891 4.246 12.167 1.00 97.94 174 ASN A O 1
ATOM 1453 N N . THR A 1 175 ? -7.323 4.013 13.877 1.00 97.75 175 THR A N 1
ATOM 1454 C CA . THR A 1 175 ? -7.113 5.364 14.396 1.00 97.75 175 THR A CA 1
ATOM 1455 C C . THR A 1 175 ? -5.958 5.351 15.391 1.00 97.75 175 THR A C 1
ATOM 1457 O O . THR A 1 175 ? -5.906 4.503 16.292 1.00 97.75 175 THR A O 1
ATOM 1460 N N . TRP A 1 176 ? -5.043 6.304 15.240 1.00 98.00 176 TRP A N 1
ATOM 1461 C CA . TRP A 1 176 ? -4.013 6.612 16.221 1.00 98.00 176 TRP A CA 1
ATOM 1462 C C . TRP A 1 176 ? -4.269 8.001 16.811 1.00 98.00 176 TRP A C 1
ATOM 1464 O O . TRP A 1 176 ? -4.657 8.919 16.092 1.00 98.00 176 TRP A O 1
ATOM 1474 N N . THR A 1 177 ? -4.057 8.137 18.119 1.00 97.81 177 THR A N 1
ATOM 1475 C CA . THR A 1 177 ? -4.240 9.388 18.862 1.00 97.81 177 THR A CA 1
ATOM 1476 C C . THR A 1 177 ? -2.925 9.754 19.530 1.00 97.81 177 THR A C 1
ATOM 1478 O O . THR A 1 177 ? -2.413 8.966 20.333 1.00 97.81 177 THR A O 1
ATOM 1481 N N . ASP A 1 178 ? -2.401 10.942 19.230 1.00 97.62 178 ASP A N 1
ATOM 1482 C CA . ASP A 1 178 ? -1.256 11.492 19.948 1.00 97.62 178 ASP A CA 1
ATOM 1483 C C . ASP A 1 178 ? -1.696 11.843 21.375 1.00 97.62 178 ASP A C 1
ATOM 1485 O O . ASP A 1 178 ? -2.628 12.618 21.587 1.00 97.62 178 ASP A O 1
ATOM 1489 N N . LYS A 1 179 ? -1.046 11.251 22.378 1.00 97.50 179 LYS A N 1
ATOM 1490 C CA . LYS A 1 179 ? -1.382 11.474 23.788 1.00 97.50 179 LYS A CA 1
ATOM 1491 C C . LYS A 1 179 ? -0.935 12.836 24.309 1.00 97.50 179 LYS A C 1
ATOM 1493 O O . LYS A 1 179 ? -1.485 13.282 25.313 1.00 97.50 179 LYS A O 1
ATOM 1498 N N . ASP A 1 180 ? 0.037 13.471 23.662 1.00 97.62 180 ASP A N 1
ATOM 1499 C CA . ASP A 1 180 ? 0.543 14.781 24.060 1.00 97.62 180 ASP A CA 1
ATOM 1500 C C . ASP A 1 180 ? -0.374 15.898 23.540 1.00 97.62 180 ASP A C 1
ATOM 1502 O O . ASP A 1 180 ? -0.588 16.887 24.241 1.00 97.62 180 ASP A O 1
ATOM 1506 N N . THR A 1 181 ? -0.944 15.745 22.337 1.00 97.19 181 THR A N 1
ATOM 1507 C CA . THR A 1 181 ? -1.796 16.779 21.709 1.00 97.19 181 THR A CA 1
ATOM 1508 C C . THR A 1 181 ? -3.293 16.464 21.732 1.00 97.19 181 THR A C 1
ATOM 1510 O O . THR A 1 181 ? -4.109 17.379 21.639 1.00 97.19 181 THR A O 1
ATOM 1513 N N . GLY A 1 182 ? -3.676 15.189 21.845 1.00 97.12 182 GLY A N 1
ATOM 1514 C CA . GLY A 1 182 ? -5.053 14.709 21.689 1.00 97.12 182 GLY A CA 1
ATOM 1515 C C . GLY A 1 182 ? -5.521 14.587 20.232 1.00 97.12 182 GLY A C 1
ATOM 1516 O O . GLY A 1 182 ? -6.646 14.148 19.987 1.00 97.12 182 GLY A O 1
ATOM 1517 N N . GLU A 1 183 ? -4.685 14.957 19.258 1.00 96.56 183 GLU A N 1
ATOM 1518 C CA . GLU A 1 183 ? -5.005 14.844 17.835 1.00 96.56 183 GLU A CA 1
ATOM 1519 C C . GLU A 1 183 ? -5.134 13.374 17.427 1.00 96.56 183 GLU A C 1
ATOM 1521 O O . GLU A 1 183 ? -4.333 12.531 17.832 1.00 96.56 183 GLU A O 1
ATOM 1526 N N . SER A 1 184 ? -6.152 13.060 16.625 1.00 97.19 184 SER A N 1
ATOM 1527 C CA . SER A 1 184 ? -6.396 11.707 16.125 1.00 97.19 184 SER A CA 1
ATOM 1528 C C . SER A 1 184 ? -6.478 11.697 14.611 1.00 97.19 184 SER A C 1
ATOM 1530 O O . SER A 1 184 ? -7.136 12.550 14.019 1.00 97.19 184 SER A O 1
ATOM 1532 N N . PHE A 1 185 ? -5.862 10.696 13.995 1.00 96.88 185 PHE A N 1
ATOM 1533 C CA . PHE A 1 185 ? -5.974 10.458 12.563 1.00 96.88 185 PHE A CA 1
ATOM 1534 C C . PHE A 1 185 ? -5.881 8.969 12.244 1.00 96.88 185 PHE A C 1
ATOM 1536 O O . PHE A 1 185 ? -5.327 8.168 13.003 1.00 96.88 185 PHE A O 1
ATOM 1543 N N . ASP A 1 186 ? -6.445 8.600 11.100 1.00 98.38 186 ASP A N 1
ATOM 1544 C CA . ASP A 1 186 ? -6.415 7.229 10.618 1.00 98.38 186 ASP A CA 1
ATOM 1545 C C . ASP A 1 186 ? -5.102 6.939 9.888 1.00 98.38 186 ASP A C 1
ATOM 1547 O O . ASP A 1 186 ? -4.606 7.739 9.087 1.00 98.38 186 ASP A O 1
ATOM 1551 N N . THR A 1 187 ? -4.552 5.760 10.156 1.00 98.56 187 THR A N 1
ATOM 1552 C CA . THR A 1 187 ? -3.345 5.239 9.517 1.00 98.56 187 THR A CA 1
ATOM 1553 C C . THR A 1 187 ? -3.633 3.887 8.893 1.00 98.56 187 THR A C 1
ATOM 1555 O O . THR A 1 187 ? -4.506 3.162 9.372 1.00 98.56 187 THR A O 1
ATOM 1558 N N . LEU A 1 188 ? -2.923 3.542 7.821 1.00 98.50 188 LEU A N 1
ATOM 1559 C CA . LEU A 1 188 ? -3.180 2.328 7.058 1.00 98.50 188 LEU A CA 1
ATOM 1560 C C . LEU A 1 188 ? -1.912 1.576 6.663 1.00 98.50 188 LEU A C 1
ATOM 1562 O O . LEU A 1 188 ? -0.838 2.158 6.486 1.00 98.50 188 LEU A O 1
ATOM 1566 N N . ALA A 1 189 ? -2.088 0.276 6.439 1.00 98.69 189 ALA A N 1
ATOM 1567 C CA . ALA A 1 189 ? -1.172 -0.594 5.718 1.00 98.69 189 ALA A CA 1
ATOM 1568 C C . ALA A 1 189 ? -1.868 -1.175 4.482 1.00 98.69 189 ALA A C 1
ATOM 1570 O O . ALA A 1 189 ? -3.021 -1.606 4.540 1.00 98.69 189 ALA A O 1
ATOM 1571 N N . MET A 1 190 ? -1.140 -1.242 3.373 1.00 98.75 190 MET A N 1
ATOM 1572 C CA . MET A 1 190 ? -1.550 -1.962 2.173 1.00 98.75 190 MET A CA 1
ATOM 1573 C C . MET A 1 190 ? -1.352 -3.461 2.376 1.00 98.75 190 MET A C 1
ATOM 1575 O O . MET A 1 190 ? -0.285 -3.899 2.803 1.00 98.75 190 MET A O 1
ATOM 1579 N N . VAL A 1 191 ? -2.350 -4.271 2.046 1.00 98.88 191 VAL A N 1
ATOM 1580 C CA . VAL A 1 191 ? -2.197 -5.725 2.064 1.00 98.88 191 VAL A CA 1
ATOM 1581 C C . VAL A 1 191 ? -1.497 -6.168 0.783 1.00 98.88 191 VAL A C 1
ATOM 1583 O O . VAL A 1 191 ? -1.814 -5.723 -0.321 1.00 98.88 191 VAL A O 1
ATOM 1586 N N . THR A 1 192 ? -0.516 -7.047 0.939 1.00 98.75 192 THR A N 1
ATOM 1587 C CA . THR A 1 192 ? 0.261 -7.620 -0.159 1.00 98.75 192 THR A CA 1
ATOM 1588 C C . THR A 1 192 ? 0.210 -9.134 -0.111 1.00 98.75 192 THR A C 1
ATOM 1590 O O . THR A 1 192 ? 0.294 -9.725 0.966 1.00 98.75 192 THR A O 1
ATOM 1593 N N . THR A 1 193 ? 0.218 -9.756 -1.281 1.00 98.62 193 THR A N 1
ATOM 1594 C CA . THR A 1 193 ? 0.317 -11.205 -1.467 1.00 98.62 193 THR A CA 1
ATOM 1595 C C . THR A 1 193 ? 1.529 -11.547 -2.343 1.00 98.62 193 THR A C 1
ATOM 1597 O O . THR A 1 193 ? 2.285 -10.662 -2.774 1.00 98.62 193 THR A O 1
ATOM 1600 N N . ASP A 1 194 ? 1.749 -12.832 -2.581 1.00 98.44 194 ASP A N 1
ATOM 1601 C CA . ASP A 1 194 ? 2.713 -13.321 -3.556 1.00 98.44 194 ASP A CA 1
ATOM 1602 C C . ASP A 1 194 ? 2.348 -12.854 -4.965 1.00 98.44 194 ASP A C 1
ATOM 1604 O O . ASP A 1 194 ? 1.182 -12.789 -5.348 1.00 98.44 194 ASP A O 1
ATOM 1608 N N . ALA A 1 195 ? 3.355 -12.517 -5.763 1.00 98.25 195 ALA A N 1
ATOM 1609 C CA . ALA A 1 195 ? 3.135 -12.042 -7.119 1.00 98.25 195 ALA A CA 1
ATOM 1610 C C . ALA A 1 195 ? 2.583 -13.145 -8.039 1.00 98.25 195 ALA A C 1
ATOM 1612 O O . ALA A 1 195 ? 3.115 -14.256 -8.075 1.00 98.25 195 ALA A O 1
ATOM 1613 N N . ASN A 1 196 ? 1.587 -12.794 -8.857 1.00 98.44 196 ASN A N 1
ATOM 1614 C CA . ASN A 1 196 ? 1.205 -13.567 -10.043 1.00 98.44 196 ASN A CA 1
ATOM 1615 C C . ASN A 1 196 ? 2.357 -13.598 -11.083 1.00 98.44 196 ASN A C 1
ATOM 1617 O O . ASN A 1 196 ? 3.335 -12.855 -10.929 1.00 98.44 196 ASN A O 1
ATOM 1621 N N . PRO A 1 197 ? 2.297 -14.423 -12.149 1.00 98.00 197 PRO A N 1
ATOM 1622 C CA . PRO A 1 197 ? 3.450 -14.590 -13.036 1.00 98.00 197 PRO A CA 1
ATOM 1623 C C . PRO A 1 197 ? 3.892 -13.293 -13.746 1.00 98.00 197 PRO A C 1
ATOM 1625 O O . PRO A 1 197 ? 5.097 -13.037 -13.818 1.00 98.00 197 PRO A O 1
ATOM 1628 N N . LEU A 1 198 ? 2.970 -12.423 -14.177 1.00 97.38 198 LEU A N 1
ATOM 1629 C CA . LEU A 1 198 ? 3.273 -11.084 -14.704 1.00 97.38 198 LEU A CA 1
ATOM 1630 C C . LEU A 1 198 ? 4.048 -10.234 -13.692 1.00 97.38 198 LEU A C 1
ATOM 1632 O O . LEU A 1 198 ? 5.138 -9.740 -13.991 1.00 97.38 198 LEU A O 1
ATOM 1636 N N . THR A 1 199 ? 3.520 -10.073 -12.479 1.00 97.62 199 THR A N 1
ATOM 1637 C CA . THR A 1 199 ? 4.147 -9.217 -11.464 1.00 97.62 199 THR A CA 1
ATOM 1638 C C . THR A 1 199 ? 5.447 -9.830 -10.952 1.00 97.62 199 THR A C 1
ATOM 1640 O O . THR A 1 199 ? 6.371 -9.099 -10.615 1.00 97.62 199 THR A O 1
ATOM 1643 N N . ALA A 1 200 ? 5.579 -11.158 -10.946 1.00 97.62 200 ALA A N 1
ATOM 1644 C CA . ALA A 1 200 ? 6.802 -11.847 -10.545 1.00 97.62 200 ALA A CA 1
ATOM 1645 C C . ALA A 1 200 ? 7.940 -11.645 -11.556 1.00 97.62 200 ALA A C 1
ATOM 1647 O O . ALA A 1 200 ? 9.106 -11.619 -11.155 1.00 97.62 200 ALA A O 1
ATOM 1648 N N . LYS A 1 201 ? 7.621 -11.471 -12.848 1.00 96.19 201 LYS A N 1
ATOM 1649 C CA . LYS A 1 201 ? 8.600 -11.052 -13.865 1.00 96.19 201 LYS A CA 1
ATOM 1650 C C . LYS A 1 201 ? 9.085 -9.630 -13.606 1.00 96.19 201 LYS A C 1
ATOM 1652 O O . LYS A 1 201 ? 10.270 -9.366 -13.769 1.00 96.19 201 LYS A O 1
ATOM 1657 N N . ILE A 1 202 ? 8.200 -8.730 -13.182 1.00 96.94 202 ILE A N 1
ATOM 1658 C CA . ILE A 1 202 ? 8.530 -7.322 -12.933 1.00 96.94 202 ILE A CA 1
ATOM 1659 C C . ILE A 1 202 ? 9.221 -7.170 -11.580 1.00 96.94 202 ILE A C 1
ATOM 1661 O O . ILE A 1 202 ? 10.408 -6.894 -11.539 1.00 96.94 202 ILE A O 1
ATOM 1665 N N . HIS A 1 203 ? 8.536 -7.437 -10.472 1.00 96.62 203 HIS A N 1
ATOM 1666 C CA . HIS A 1 203 ? 9.077 -7.386 -9.114 1.00 96.62 203 HIS A CA 1
ATOM 1667 C C . HIS A 1 203 ? 9.917 -8.637 -8.794 1.00 96.62 203 HIS A C 1
ATOM 1669 O O . HIS A 1 203 ? 9.708 -9.323 -7.794 1.00 96.62 203 HIS A O 1
ATOM 1675 N N . ASN A 1 204 ? 10.893 -8.949 -9.643 1.00 95.56 204 ASN A N 1
ATOM 1676 C CA . ASN A 1 204 ? 11.639 -10.209 -9.648 1.00 95.56 204 ASN A CA 1
ATOM 1677 C C . ASN A 1 204 ? 12.551 -10.440 -8.429 1.00 95.56 204 ASN A C 1
ATOM 1679 O O . ASN A 1 204 ? 13.034 -11.555 -8.230 1.00 95.56 204 ASN A O 1
ATOM 1683 N N . SER A 1 205 ? 12.761 -9.419 -7.593 1.00 94.56 205 SER A N 1
ATOM 1684 C CA . SER A 1 205 ? 13.574 -9.512 -6.375 1.00 94.56 205 SER A CA 1
ATOM 1685 C C . SER A 1 205 ? 12.790 -9.930 -5.126 1.00 94.56 205 SER A C 1
ATOM 1687 O O . SER A 1 205 ? 13.290 -10.731 -4.339 1.00 94.56 205 SER A O 1
ATOM 1689 N N . LYS A 1 206 ? 11.576 -9.399 -4.915 1.00 95.56 206 LYS A N 1
ATOM 1690 C CA . LYS A 1 206 ? 10.719 -9.757 -3.765 1.00 95.56 206 LYS A CA 1
ATOM 1691 C C . LYS A 1 206 ? 9.536 -10.635 -4.147 1.00 95.56 206 LYS A C 1
ATOM 1693 O O . LYS A 1 206 ? 9.025 -11.315 -3.269 1.00 95.56 206 LYS A O 1
ATOM 1698 N N . LYS A 1 207 ? 9.113 -10.604 -5.415 1.00 97.69 207 LYS A N 1
ATOM 1699 C CA . LYS A 1 207 ? 7.979 -11.355 -5.970 1.00 97.69 207 LYS A CA 1
ATOM 1700 C C . LYS A 1 207 ? 6.700 -11.166 -5.153 1.00 97.69 207 LYS A C 1
ATOM 1702 O O . LYS A 1 207 ? 6.039 -12.129 -4.784 1.00 97.69 207 LYS A O 1
ATOM 1707 N N . ARG A 1 208 ? 6.368 -9.904 -4.867 1.00 98.06 208 ARG A N 1
ATOM 1708 C CA . ARG A 1 208 ? 5.136 -9.499 -4.173 1.00 98.06 208 ARG A CA 1
ATOM 1709 C C . ARG A 1 208 ? 4.307 -8.584 -5.057 1.00 98.06 208 ARG A C 1
ATOM 1711 O O . ARG A 1 208 ? 4.864 -7.877 -5.895 1.00 98.06 208 ARG A O 1
ATOM 1718 N N . MET A 1 209 ? 3.005 -8.576 -4.819 1.00 98.56 209 MET A N 1
ATOM 1719 C CA . MET A 1 209 ? 2.057 -7.649 -5.429 1.00 98.56 209 MET A CA 1
ATOM 1720 C C . MET A 1 209 ? 1.073 -7.145 -4.366 1.00 98.56 209 MET A C 1
ATOM 1722 O O . MET A 1 209 ? 0.909 -7.814 -3.338 1.00 98.56 209 MET A O 1
ATOM 1726 N N . PRO A 1 210 ? 0.421 -5.988 -4.566 1.00 98.62 210 PRO A N 1
ATOM 1727 C CA . PRO A 1 210 ? -0.718 -5.634 -3.735 1.00 98.62 210 PRO A CA 1
ATOM 1728 C C . PRO A 1 210 ? -1.844 -6.650 -3.940 1.00 98.62 210 PRO A C 1
ATOM 1730 O O . PRO A 1 210 ? -2.020 -7.186 -5.037 1.00 98.62 210 PRO A O 1
ATOM 1733 N N . THR A 1 211 ? -2.620 -6.903 -2.893 1.00 98.88 211 THR A N 1
ATOM 1734 C CA . THR A 1 211 ? -3.805 -7.759 -2.984 1.00 98.88 211 THR A CA 1
ATOM 1735 C C . THR A 1 211 ? -4.921 -6.977 -3.669 1.00 98.88 211 THR A C 1
ATOM 1737 O O . THR A 1 211 ? -5.640 -6.210 -3.029 1.00 98.88 211 THR A O 1
ATOM 1740 N N . ILE A 1 212 ? -5.022 -7.123 -4.990 1.00 98.88 212 ILE A N 1
ATOM 1741 C CA . ILE A 1 212 ? -6.049 -6.480 -5.816 1.00 98.88 212 ILE A CA 1
ATOM 1742 C C . ILE A 1 212 ? -7.312 -7.339 -5.789 1.00 98.88 212 ILE A C 1
ATOM 1744 O O . ILE A 1 212 ? -7.248 -8.528 -6.094 1.00 98.88 212 ILE A O 1
ATOM 1748 N N . LEU A 1 213 ? -8.456 -6.736 -5.469 1.00 98.81 213 LEU A N 1
ATOM 1749 C CA . LEU A 1 213 ? -9.732 -7.439 -5.345 1.00 98.81 213 LEU A CA 1
ATOM 1750 C C . LEU A 1 213 ? -10.729 -6.971 -6.422 1.00 98.81 213 LEU A C 1
ATOM 1752 O O . LEU A 1 213 ? -10.901 -5.762 -6.600 1.00 98.81 213 LEU A O 1
ATOM 1756 N N . PRO A 1 214 ? -11.406 -7.891 -7.140 1.00 98.31 214 PRO A N 1
ATOM 1757 C CA . PRO A 1 214 ? -12.578 -7.544 -7.941 1.00 98.31 214 PRO A CA 1
ATOM 1758 C C . PRO A 1 214 ? -13.737 -7.108 -7.036 1.00 98.31 214 PRO A C 1
ATOM 1760 O O . PRO A 1 214 ? -13.759 -7.437 -5.852 1.00 98.31 214 PRO A O 1
ATOM 1763 N N . ASP A 1 215 ? -14.717 -6.408 -7.601 1.00 98.19 215 ASP A N 1
ATOM 1764 C CA . ASP A 1 215 ? -15.742 -5.664 -6.855 1.00 98.19 215 ASP A CA 1
ATOM 1765 C C . ASP A 1 215 ? -16.483 -6.520 -5.819 1.00 98.19 215 ASP A C 1
ATOM 1767 O O . ASP A 1 215 ? -16.661 -6.082 -4.685 1.00 98.19 215 ASP A O 1
ATOM 1771 N N . GLN A 1 216 ? -16.831 -7.768 -6.153 1.00 98.44 216 GLN A N 1
ATOM 1772 C CA . GLN A 1 216 ? -17.506 -8.673 -5.217 1.00 98.44 216 GLN A CA 1
ATOM 1773 C C . GLN A 1 216 ? -16.625 -9.025 -4.011 1.00 98.44 216 GLN A C 1
ATOM 1775 O O . GLN A 1 216 ? -17.096 -8.998 -2.877 1.00 98.44 216 GLN A O 1
ATOM 1780 N N . LEU A 1 217 ? -15.341 -9.322 -4.239 1.00 98.81 217 LEU A N 1
ATOM 1781 C CA . LEU A 1 217 ? -14.402 -9.651 -3.162 1.00 98.81 217 LEU A CA 1
ATOM 1782 C C . LEU A 1 217 ? -13.976 -8.404 -2.386 1.00 98.81 217 LEU A C 1
ATOM 1784 O O . LEU A 1 217 ? -13.731 -8.486 -1.189 1.00 98.81 217 LEU A O 1
ATOM 1788 N N . ALA A 1 218 ? -13.903 -7.250 -3.049 1.00 98.81 218 ALA A N 1
ATOM 1789 C CA . ALA A 1 218 ? -13.626 -5.966 -2.421 1.00 98.81 218 ALA A CA 1
ATOM 1790 C C . ALA A 1 218 ? -14.766 -5.569 -1.467 1.00 98.81 218 ALA A C 1
ATOM 1792 O O . ALA A 1 218 ? -14.513 -5.164 -0.331 1.00 98.81 218 ALA A O 1
ATOM 1793 N N . TRP A 1 219 ? -16.018 -5.758 -1.898 1.00 98.56 219 TRP A N 1
ATOM 1794 C CA . TRP A 1 219 ? -17.195 -5.606 -1.046 1.00 98.56 219 TRP A CA 1
ATOM 1795 C C . TRP A 1 219 ? -17.165 -6.576 0.133 1.00 98.56 219 TRP A C 1
ATOM 1797 O O . TRP A 1 219 ? -17.297 -6.148 1.276 1.00 98.56 219 TRP A O 1
ATOM 1807 N N . GLU A 1 220 ? -16.954 -7.870 -0.127 1.00 98.62 220 GLU A N 1
ATOM 1808 C CA . GLU A 1 220 ? -16.886 -8.892 0.920 1.00 98.62 220 GLU A CA 1
ATOM 1809 C C . GLU A 1 220 ? -15.805 -8.557 1.957 1.00 98.62 220 GLU A C 1
ATOM 1811 O O . GLU A 1 220 ? -16.089 -8.527 3.155 1.00 98.62 220 GLU A O 1
ATOM 1816 N N . TRP A 1 221 ? -14.600 -8.215 1.488 1.00 98.75 221 TRP A N 1
ATOM 1817 C CA . TRP A 1 221 ? -13.466 -7.795 2.308 1.00 98.75 221 TRP A CA 1
ATOM 1818 C C . TRP A 1 221 ? -13.818 -6.631 3.232 1.00 98.75 221 TRP A C 1
ATOM 1820 O O . TRP A 1 221 ? -13.489 -6.675 4.411 1.00 98.75 221 TRP A O 1
ATOM 1830 N N . MET A 1 222 ? -14.461 -5.584 2.721 1.00 98.12 222 MET A N 1
ATOM 1831 C CA . MET A 1 222 ? -14.686 -4.362 3.492 1.00 98.12 222 MET A CA 1
ATOM 1832 C C . MET A 1 222 ? -15.948 -4.416 4.364 1.00 98.12 222 MET A C 1
ATOM 1834 O O . MET A 1 222 ? -15.934 -3.895 5.474 1.00 98.12 222 MET A O 1
ATOM 1838 N N . MET A 1 223 ? -17.026 -5.033 3.875 1.00 97.56 223 MET A N 1
ATOM 1839 C CA . MET A 1 223 ? -18.358 -4.926 4.483 1.00 97.56 223 MET A CA 1
ATOM 1840 C C . MET A 1 223 ? -18.749 -6.132 5.338 1.00 97.56 223 MET A C 1
ATOM 1842 O O . MET A 1 223 ? -19.589 -6.012 6.221 1.00 97.56 223 MET A O 1
ATOM 1846 N N . THR A 1 224 ? -18.177 -7.312 5.111 1.00 95.81 224 THR A N 1
ATOM 1847 C CA . THR A 1 224 ? -18.678 -8.530 5.772 1.00 95.81 224 THR A CA 1
ATOM 1848 C C . THR A 1 224 ? -17.898 -8.820 7.047 1.00 95.81 224 THR A C 1
ATOM 1850 O O . THR A 1 224 ? -16.684 -8.632 7.071 1.00 95.81 224 THR A O 1
ATOM 1853 N N . ASP A 1 225 ? -18.568 -9.301 8.095 1.00 95.50 225 ASP A N 1
ATOM 1854 C CA . ASP A 1 225 ? -17.899 -9.935 9.235 1.00 95.50 225 ASP A CA 1
ATOM 1855 C C . ASP A 1 225 ? -17.446 -11.344 8.825 1.00 95.50 225 ASP A C 1
ATOM 1857 O O . ASP A 1 225 ? -18.261 -12.197 8.465 1.00 95.50 225 ASP A O 1
ATOM 1861 N N . LEU A 1 226 ? -16.131 -11.561 8.788 1.00 97.69 226 LEU A N 1
ATOM 1862 C CA . LEU A 1 226 ? -15.515 -12.728 8.167 1.00 97.69 226 LEU A CA 1
ATOM 1863 C C . LEU A 1 226 ? -14.684 -13.514 9.187 1.00 97.69 226 LEU A C 1
ATOM 1865 O O . LEU A 1 226 ? -13.929 -12.920 9.959 1.00 97.69 226 LEU A O 1
ATOM 1869 N N . PRO A 1 227 ? -14.715 -14.858 9.150 1.00 98.12 227 PRO A N 1
ATOM 1870 C CA . PRO A 1 227 ? -13.782 -15.658 9.931 1.00 98.12 227 PRO A CA 1
ATOM 1871 C C . PRO A 1 227 ? -12.336 -15.468 9.434 1.00 98.12 227 PRO A C 1
ATOM 1873 O O . PRO A 1 227 ? -12.100 -15.181 8.258 1.00 98.12 227 PRO A O 1
ATOM 1876 N N . GLN A 1 228 ? -11.354 -15.696 10.317 1.00 98.25 228 GLN A N 1
ATOM 1877 C CA . GLN A 1 228 ? -9.917 -15.506 10.027 1.00 98.25 228 GLN A CA 1
ATOM 1878 C C . GLN A 1 228 ? -9.449 -16.239 8.763 1.00 98.25 228 GLN A C 1
ATOM 1880 O O . GLN A 1 228 ? -8.659 -15.684 7.997 1.00 98.25 228 GLN A O 1
ATOM 1885 N N . ASP A 1 229 ? -9.953 -17.448 8.513 1.00 98.31 229 ASP A N 1
ATOM 1886 C CA . ASP A 1 229 ? -9.574 -18.233 7.335 1.00 98.31 229 ASP A CA 1
ATOM 1887 C C . ASP A 1 229 ? -10.017 -17.542 6.039 1.00 98.31 229 ASP A C 1
ATOM 1889 O O . ASP A 1 229 ? -9.221 -17.409 5.110 1.00 98.31 229 ASP A O 1
ATOM 1893 N N . ARG A 1 230 ? -11.241 -16.994 6.004 1.00 98.56 230 ARG A N 1
ATOM 1894 C CA . ARG A 1 230 ? -11.746 -16.254 4.839 1.00 98.56 230 ARG A CA 1
ATOM 1895 C C . ARG A 1 230 ? -11.035 -14.913 4.667 1.00 98.56 230 ARG A C 1
ATOM 1897 O O . ARG A 1 230 ? -10.711 -14.538 3.544 1.00 98.56 230 ARG A O 1
ATOM 1904 N N . ILE A 1 231 ? -10.717 -14.219 5.764 1.00 98.81 231 ILE A N 1
ATOM 1905 C CA . ILE A 1 231 ? -9.885 -13.005 5.715 1.00 98.81 231 ILE A CA 1
ATOM 1906 C C . ILE A 1 231 ? -8.517 -13.332 5.107 1.00 98.81 231 ILE A C 1
ATOM 1908 O O . ILE A 1 231 ? -8.048 -12.603 4.241 1.00 98.81 231 ILE A O 1
ATOM 1912 N N . THR A 1 232 ? -7.886 -14.430 5.527 1.00 98.69 232 THR A N 1
ATOM 1913 C CA . THR A 1 232 ? -6.572 -14.849 5.014 1.00 98.69 232 THR A CA 1
ATOM 1914 C C . THR A 1 232 ? -6.638 -15.207 3.532 1.00 98.69 232 THR A C 1
ATOM 1916 O O . THR A 1 232 ? -5.747 -14.825 2.774 1.00 98.69 232 THR A O 1
ATOM 1919 N N . GLU A 1 233 ? -7.700 -15.892 3.103 1.00 98.69 233 GLU A N 1
ATOM 1920 C CA . GLU A 1 233 ? -7.943 -16.224 1.698 1.00 98.69 233 GLU A CA 1
ATOM 1921 C C . GLU A 1 233 ? -8.061 -14.960 0.834 1.00 98.69 233 GLU A C 1
ATOM 1923 O O . GLU A 1 233 ? -7.326 -14.817 -0.143 1.00 98.69 233 GLU A O 1
ATOM 1928 N N . LEU A 1 234 ? -8.911 -14.006 1.232 1.00 98.88 234 LEU A N 1
ATOM 1929 C CA . LEU A 1 234 ? -9.065 -12.730 0.527 1.00 98.88 234 LEU A CA 1
ATOM 1930 C C . LEU A 1 234 ? -7.768 -11.916 0.545 1.00 98.88 234 LEU A C 1
ATOM 1932 O O . LEU A 1 234 ? -7.350 -11.397 -0.485 1.00 98.88 234 LEU A O 1
ATOM 1936 N N . ALA A 1 235 ? -7.094 -11.838 1.694 1.00 98.81 235 ALA A N 1
ATOM 1937 C CA . ALA A 1 235 ? -5.839 -11.109 1.852 1.00 98.81 235 ALA A CA 1
ATOM 1938 C C . ALA A 1 235 ? -4.699 -11.693 1.004 1.00 98.81 235 ALA A C 1
ATOM 1940 O O . ALA A 1 235 ? -3.788 -10.960 0.618 1.00 98.81 235 ALA A O 1
ATOM 1941 N N . SER A 1 236 ? -4.748 -12.993 0.708 1.00 98.38 236 SER A N 1
ATOM 1942 C CA . SER A 1 236 ? -3.742 -13.699 -0.092 1.00 98.38 236 SER A CA 1
ATOM 1943 C C . SER A 1 236 ? -4.146 -13.846 -1.563 1.00 98.38 236 SER A C 1
ATOM 1945 O O . SER A 1 236 ? -3.389 -14.420 -2.347 1.00 98.38 236 SER A O 1
ATOM 1947 N N . PHE A 1 237 ? -5.304 -13.314 -1.963 1.00 98.69 237 PHE A N 1
ATOM 1948 C CA . PHE A 1 237 ? -5.824 -13.432 -3.321 1.00 98.69 237 PHE A CA 1
ATOM 1949 C C . PHE A 1 237 ? -4.877 -12.820 -4.363 1.00 98.69 237 PHE A C 1
ATOM 1951 O O . PHE A 1 237 ? -4.507 -11.647 -4.282 1.00 98.69 237 PHE A O 1
ATOM 1958 N N . GLN A 1 238 ? -4.515 -13.614 -5.373 1.00 98.50 238 GLN A N 1
ATOM 1959 C CA . GLN A 1 238 ? -3.681 -13.188 -6.495 1.00 98.50 238 GLN A CA 1
ATOM 1960 C C . GLN A 1 238 ? -4.565 -12.829 -7.685 1.00 98.50 238 GLN A C 1
ATOM 1962 O O . GLN A 1 238 ? -5.200 -13.697 -8.284 1.00 98.50 238 GLN A O 1
ATOM 1967 N N . PHE A 1 239 ? -4.586 -11.550 -8.052 1.00 98.56 239 PHE A N 1
ATOM 1968 C CA . PHE A 1 239 ? -5.387 -11.104 -9.187 1.00 98.56 239 PHE A CA 1
ATOM 1969 C C . PHE A 1 239 ? -4.891 -11.746 -10.499 1.00 98.56 239 PHE A C 1
ATOM 1971 O O . PHE A 1 239 ? -3.673 -11.818 -10.702 1.00 98.56 239 PHE A O 1
ATOM 1978 N N . PRO A 1 240 ? -5.783 -12.220 -11.390 1.00 98.44 240 PRO A N 1
ATOM 1979 C CA . PRO A 1 240 ? -5.382 -12.905 -12.618 1.00 98.44 240 PRO A CA 1
ATOM 1980 C C . PRO A 1 240 ? -4.516 -12.032 -13.535 1.00 98.44 240 PRO A C 1
ATOM 1982 O O . PRO A 1 240 ? -4.842 -10.877 -13.817 1.00 98.44 240 PRO A O 1
ATOM 1985 N N . GLU A 1 241 ? -3.390 -12.574 -14.003 1.00 98.00 241 GLU A N 1
ATOM 1986 C CA . GLU A 1 241 ? -2.409 -11.808 -14.783 1.00 98.00 241 GLU A CA 1
ATOM 1987 C C . GLU A 1 241 ? -2.895 -11.411 -16.184 1.00 98.00 241 GLU A C 1
ATOM 1989 O O . GLU A 1 241 ? -2.484 -10.385 -16.722 1.00 98.00 241 GLU A O 1
ATOM 1994 N N . ASP A 1 242 ? -3.791 -12.197 -16.772 1.00 97.81 242 ASP A N 1
ATOM 1995 C CA . ASP A 1 242 ? -4.391 -11.970 -18.085 1.00 97.81 242 ASP A CA 1
ATOM 1996 C C . ASP A 1 242 ? -5.326 -10.752 -18.101 1.00 97.81 242 ASP A C 1
ATOM 1998 O O . ASP A 1 242 ? -5.491 -10.111 -19.143 1.00 97.81 242 ASP A O 1
ATOM 2002 N N . HIS A 1 243 ? -5.833 -10.351 -16.936 1.00 98.25 243 HIS A N 1
ATOM 2003 C CA . HIS A 1 243 ? -6.586 -9.115 -16.725 1.00 98.25 243 HIS A CA 1
ATOM 2004 C C . HIS A 1 243 ? -5.708 -7.910 -16.346 1.00 98.25 243 HIS A C 1
ATOM 2006 O O . HIS A 1 243 ? -6.219 -6.803 -16.164 1.00 98.25 243 HIS A O 1
ATOM 2012 N N . MET A 1 244 ? -4.391 -8.090 -16.256 1.00 98.38 244 MET A N 1
ATOM 2013 C CA . MET A 1 244 ? -3.436 -7.036 -15.921 1.00 98.38 244 MET A CA 1
ATOM 2014 C C . MET A 1 244 ? -2.545 -6.699 -17.111 1.00 98.38 244 MET A C 1
ATOM 2016 O O . MET A 1 244 ? -2.322 -7.501 -18.019 1.00 98.38 244 MET A O 1
ATOM 2020 N N . GLU A 1 245 ? -2.022 -5.483 -17.113 1.00 97.12 245 GLU A N 1
ATOM 2021 C CA . GLU A 1 245 ? -1.009 -5.043 -18.064 1.00 97.12 245 GLU A CA 1
ATOM 2022 C C . GLU A 1 245 ? 0.046 -4.203 -17.349 1.00 97.12 245 GLU A C 1
ATOM 2024 O O . GLU A 1 245 ? -0.203 -3.602 -16.300 1.00 97.12 245 GLU A O 1
ATOM 2029 N N . ALA A 1 246 ? 1.244 -4.182 -17.921 1.00 97.06 246 ALA A N 1
ATOM 2030 C CA . ALA A 1 246 ? 2.358 -3.428 -17.388 1.00 97.06 246 ALA A CA 1
ATOM 2031 C C . ALA A 1 246 ? 3.237 -2.896 -18.513 1.00 97.06 246 ALA A C 1
ATOM 2033 O O . ALA A 1 246 ? 3.380 -3.530 -19.558 1.00 97.06 246 ALA A O 1
ATOM 2034 N N . PHE A 1 247 ? 3.849 -1.744 -18.278 1.00 96.19 247 PHE A N 1
ATOM 2035 C CA . PHE A 1 247 ? 4.757 -1.107 -19.221 1.00 96.19 247 PHE A CA 1
ATOM 2036 C C . PHE A 1 247 ? 5.874 -0.403 -18.461 1.00 96.19 247 PHE A C 1
ATOM 2038 O O . PHE A 1 247 ? 5.662 0.150 -17.379 1.00 96.19 247 PHE A O 1
ATOM 2045 N N . SER A 1 248 ? 7.083 -0.442 -19.014 1.00 97.56 248 SER A N 1
ATOM 2046 C CA . SER A 1 248 ? 8.216 0.268 -18.436 1.00 97.56 248 SER A CA 1
ATOM 2047 C C . SER A 1 248 ? 8.040 1.775 -18.595 1.00 97.56 248 SER A C 1
ATOM 2049 O O . SER A 1 248 ? 7.562 2.251 -19.626 1.00 97.56 248 SER A O 1
ATOM 2051 N N . ILE A 1 249 ? 8.425 2.524 -17.567 1.00 97.56 249 ILE A N 1
ATOM 2052 C CA . ILE A 1 249 ? 8.261 3.980 -17.485 1.00 97.56 249 ILE A CA 1
ATOM 2053 C C . ILE A 1 249 ? 9.605 4.670 -17.283 1.00 97.56 249 ILE A C 1
ATOM 2055 O O . ILE A 1 249 ? 10.616 4.012 -17.056 1.00 97.56 249 ILE A O 1
ATOM 2059 N N . ASN A 1 250 ? 9.635 5.996 -17.364 1.00 97.25 250 ASN A N 1
ATOM 2060 C CA . ASN A 1 250 ? 10.849 6.773 -17.156 1.00 97.25 250 ASN A CA 1
ATOM 2061 C C . ASN A 1 250 ? 11.489 6.555 -15.773 1.00 97.25 250 ASN A C 1
ATOM 2063 O O . ASN A 1 250 ? 10.829 6.400 -14.744 1.00 97.25 250 ASN A O 1
ATOM 2067 N N . GLN A 1 251 ? 12.822 6.604 -15.742 1.00 96.38 251 GLN A N 1
ATOM 2068 C CA . GLN A 1 251 ? 13.590 6.588 -14.499 1.00 96.38 251 GLN A CA 1
ATOM 2069 C C . GLN A 1 251 ? 13.244 7.799 -13.634 1.00 96.38 251 GLN A C 1
ATOM 2071 O O . GLN A 1 251 ? 12.921 8.870 -14.149 1.00 96.38 251 GLN A O 1
ATOM 2076 N N . LYS A 1 252 ? 13.399 7.642 -12.315 1.00 93.75 252 LYS A N 1
ATOM 2077 C CA . LYS A 1 252 ? 13.197 8.715 -11.327 1.00 93.75 252 LYS A CA 1
ATOM 2078 C C . LYS A 1 252 ? 11.789 9.333 -11.343 1.00 93.75 252 LYS A C 1
ATOM 2080 O O . LYS A 1 252 ? 11.624 10.422 -10.799 1.00 93.75 252 LYS A O 1
ATOM 2085 N N . PHE A 1 253 ? 10.791 8.653 -11.920 1.00 94.38 253 PHE A N 1
ATOM 2086 C CA . PHE A 1 253 ? 9.403 9.126 -11.995 1.00 94.38 253 PHE A CA 1
ATOM 2087 C C . PHE A 1 253 ? 8.880 9.620 -10.638 1.00 94.38 253 PHE A C 1
ATOM 2089 O O . PHE A 1 253 ? 8.205 10.645 -10.570 1.00 94.38 253 PHE A O 1
ATOM 2096 N N . GLN A 1 254 ? 9.302 8.963 -9.554 1.00 91.94 254 GLN A N 1
ATOM 2097 C CA . GLN A 1 254 ? 8.894 9.263 -8.188 1.00 91.94 254 GLN A CA 1
ATOM 2098 C C . GLN A 1 254 ? 9.318 10.651 -7.674 1.00 91.94 254 GLN A C 1
ATOM 2100 O O . GLN A 1 254 ? 8.806 11.087 -6.653 1.00 91.94 254 GLN A O 1
ATOM 2105 N N . PHE A 1 255 ? 10.226 11.350 -8.361 1.00 89.31 255 PHE A N 1
ATOM 2106 C CA . PHE A 1 255 ? 10.715 12.680 -7.966 1.00 89.31 255 PHE A CA 1
ATOM 2107 C C . PHE A 1 255 ? 10.274 13.800 -8.912 1.00 89.31 255 PHE A C 1
ATOM 2109 O O . PHE A 1 255 ? 10.684 14.943 -8.737 1.00 89.31 255 PHE A O 1
ATOM 2116 N N . THR A 1 256 ? 9.497 13.477 -9.946 1.00 87.19 256 THR A N 1
ATOM 2117 C CA . THR A 1 256 ? 9.140 14.452 -10.989 1.00 87.19 256 THR A CA 1
ATOM 2118 C C . THR A 1 256 ? 7.913 15.281 -10.625 1.00 87.19 256 THR A C 1
ATOM 2120 O O . THR A 1 256 ? 7.817 16.431 -11.032 1.00 87.19 256 THR A O 1
ATOM 2123 N N . GLY A 1 257 ? 6.968 14.705 -9.871 1.00 83.88 257 GLY A N 1
ATOM 2124 C CA . GLY A 1 257 ? 5.630 15.282 -9.689 1.00 83.88 257 GLY A CA 1
ATOM 2125 C C . GLY A 1 257 ? 4.759 15.242 -10.954 1.00 83.88 257 GLY A C 1
ATOM 2126 O O . GLY A 1 257 ? 3.608 15.669 -10.914 1.00 83.88 257 GLY A O 1
ATOM 2127 N N . GLU A 1 258 ? 5.287 14.710 -12.056 1.00 90.50 258 GLU A N 1
ATOM 2128 C CA . GLU A 1 258 ? 4.631 14.604 -13.356 1.00 90.50 258 GLU A CA 1
ATOM 2129 C C . GLU A 1 258 ? 4.086 13.187 -13.580 1.00 90.50 258 GLU A C 1
ATOM 2131 O O . GLU A 1 258 ? 4.375 12.249 -12.828 1.00 90.50 258 GLU A O 1
ATOM 2136 N N . ASP A 1 259 ? 3.281 13.027 -14.630 1.00 91.75 259 ASP A N 1
ATOM 2137 C CA . ASP A 1 259 ? 2.813 11.710 -15.050 1.00 91.75 259 ASP A CA 1
ATOM 2138 C C . ASP A 1 259 ? 3.988 10.870 -15.569 1.00 91.75 259 ASP A C 1
ATOM 2140 O O . ASP A 1 259 ? 4.699 11.305 -16.482 1.00 91.75 259 ASP A O 1
ATOM 2144 N N . PRO A 1 260 ? 4.176 9.641 -15.059 1.00 95.00 260 PRO A N 1
ATOM 2145 C CA . PRO A 1 260 ? 5.115 8.719 -15.664 1.00 95.00 260 PRO A CA 1
ATOM 2146 C C . PRO A 1 260 ? 4.710 8.409 -17.103 1.00 95.00 260 PRO A C 1
ATOM 2148 O O . PRO A 1 260 ? 3.542 8.140 -17.390 1.00 95.00 260 PRO A O 1
ATOM 2151 N N . TYR A 1 261 ? 5.687 8.393 -18.001 1.00 95.00 261 TYR A N 1
ATOM 2152 C CA . TYR A 1 261 ? 5.475 8.084 -19.411 1.00 95.00 261 TYR A CA 1
ATOM 2153 C C . TYR A 1 261 ? 6.204 6.804 -19.799 1.00 95.00 261 TYR A C 1
ATOM 2155 O O . TYR A 1 261 ? 7.248 6.463 -19.237 1.00 95.00 261 TYR A O 1
ATOM 2163 N N . GLN A 1 262 ? 5.640 6.088 -20.771 1.00 96.62 262 GLN A N 1
ATOM 2164 C CA . GLN A 1 262 ? 6.193 4.828 -21.242 1.00 96.62 262 GLN A CA 1
ATOM 2165 C C . GLN A 1 262 ? 7.565 5.040 -21.894 1.00 96.62 262 GLN A C 1
ATOM 2167 O O . GLN A 1 262 ? 7.744 5.913 -22.743 1.00 96.62 262 GLN A O 1
ATOM 2172 N N . VAL A 1 263 ? 8.527 4.200 -21.519 1.00 96.56 263 VAL A N 1
ATOM 2173 C CA . VAL A 1 263 ? 9.884 4.186 -22.072 1.00 96.56 263 VAL A CA 1
ATOM 2174 C C . VAL A 1 263 ? 10.233 2.763 -22.467 1.00 96.56 263 VAL A C 1
ATOM 2176 O O . VAL A 1 263 ? 10.032 1.839 -21.687 1.00 96.56 263 VAL A O 1
ATOM 2179 N N . THR A 1 264 ? 10.782 2.577 -23.666 1.00 94.12 264 THR A N 1
ATOM 2180 C CA . THR A 1 264 ? 11.336 1.282 -24.081 1.00 94.12 264 THR A CA 1
ATOM 2181 C C . THR A 1 264 ? 12.804 1.212 -23.686 1.00 94.12 264 THR A C 1
ATOM 2183 O O . THR A 1 264 ? 13.602 2.038 -24.124 1.00 94.12 264 THR A O 1
ATOM 2186 N N . TYR A 1 265 ? 13.161 0.212 -22.884 1.00 94.25 265 TYR A N 1
ATOM 2187 C CA . TYR A 1 265 ? 14.545 -0.068 -22.508 1.00 94.25 265 TYR A CA 1
ATOM 2188 C C . TYR A 1 265 ? 15.080 -1.244 -23.333 1.00 94.25 265 TYR A C 1
ATOM 2190 O O . TYR A 1 265 ? 14.495 -2.329 -23.258 1.00 94.25 265 TYR A O 1
ATOM 2198 N N . PRO A 1 266 ? 16.174 -1.075 -24.099 1.00 91.94 266 PRO A N 1
ATOM 2199 C CA . PRO A 1 266 ? 16.791 -2.169 -24.852 1.00 91.94 266 PRO A CA 1
ATOM 2200 C C . PRO A 1 266 ? 17.145 -3.383 -23.984 1.00 91.94 266 PRO A C 1
ATOM 2202 O O . PRO A 1 266 ? 17.034 -4.520 -24.430 1.00 91.94 266 PRO A O 1
ATOM 2205 N N . GLU A 1 267 ? 17.515 -3.157 -22.724 1.00 91.81 267 GLU A N 1
ATOM 2206 C CA . GLU A 1 267 ? 17.879 -4.205 -21.766 1.00 91.81 267 GLU A CA 1
ATOM 2207 C C . GLU A 1 267 ? 16.696 -5.076 -21.321 1.00 91.81 267 GLU A C 1
ATOM 2209 O O . GLU A 1 267 ? 16.906 -6.118 -20.709 1.00 91.81 267 GLU A O 1
ATOM 2214 N N . LEU A 1 268 ? 15.461 -4.671 -21.633 1.00 90.25 268 LEU A N 1
ATOM 2215 C CA . LEU A 1 268 ? 14.234 -5.404 -21.311 1.00 90.25 268 LEU A CA 1
ATOM 2216 C C . LEU A 1 268 ? 13.637 -6.125 -22.529 1.00 90.25 268 LEU A C 1
ATOM 2218 O O . LEU A 1 268 ? 12.487 -6.556 -22.468 1.00 90.25 268 LEU A O 1
ATOM 2222 N N . ALA A 1 269 ? 14.377 -6.252 -23.637 1.00 79.06 269 ALA A N 1
ATOM 2223 C CA . ALA A 1 269 ? 13.873 -6.843 -24.881 1.00 79.06 269 ALA A CA 1
ATOM 2224 C C . ALA A 1 269 ? 13.225 -8.229 -24.680 1.00 79.06 269 ALA A C 1
ATOM 2226 O O . ALA A 1 269 ? 12.169 -8.496 -25.255 1.00 79.06 269 ALA A O 1
ATOM 2227 N N . ASP A 1 270 ? 13.789 -9.055 -23.796 1.00 71.50 270 ASP A N 1
ATOM 2228 C CA . ASP A 1 270 ? 13.294 -10.406 -23.498 1.00 71.50 270 ASP A CA 1
ATOM 2229 C C . ASP A 1 270 ? 11.937 -10.412 -22.769 1.00 71.50 270 ASP A C 1
ATOM 2231 O O . ASP A 1 270 ? 11.169 -11.366 -22.879 1.00 71.50 270 ASP A O 1
ATOM 2235 N N . LEU A 1 271 ? 11.595 -9.337 -22.048 1.00 73.75 271 LEU A N 1
ATOM 2236 C CA . LEU A 1 271 ? 10.284 -9.194 -21.401 1.00 73.75 271 LEU A CA 1
ATOM 2237 C C . LEU A 1 271 ? 9.187 -8.791 -22.389 1.00 73.75 271 LEU A C 1
ATOM 2239 O O . LEU A 1 271 ? 8.016 -9.088 -22.157 1.00 73.75 271 LEU A O 1
ATOM 2243 N N . ASN A 1 272 ? 9.563 -8.144 -23.492 1.00 56.62 272 ASN A N 1
ATOM 2244 C CA . ASN A 1 272 ? 8.635 -7.668 -24.514 1.00 56.62 272 ASN A CA 1
ATOM 2245 C C . ASN A 1 272 ? 8.289 -8.746 -25.556 1.00 56.62 272 ASN A C 1
ATOM 2247 O O . ASN A 1 272 ? 7.430 -8.507 -26.402 1.00 56.62 272 ASN A O 1
ATOM 2251 N N . ASN A 1 273 ? 8.946 -9.915 -25.525 1.00 46.00 273 ASN A N 1
ATOM 2252 C CA . ASN A 1 273 ? 8.764 -10.961 -26.531 1.00 46.00 273 ASN A CA 1
ATOM 2253 C C . ASN A 1 273 ? 8.923 -12.377 -25.927 1.00 46.00 273 ASN A C 1
ATOM 2255 O O . ASN A 1 273 ? 9.997 -12.972 -26.012 1.00 46.00 273 ASN A O 1
ATOM 2259 N N . PRO A 1 274 ? 7.871 -12.971 -25.328 1.00 42.09 274 PRO A N 1
ATOM 2260 C CA . PRO A 1 274 ? 7.974 -14.233 -24.581 1.00 42.09 274 PRO A CA 1
ATOM 2261 C C . PRO A 1 274 ? 8.190 -15.502 -25.444 1.00 42.09 274 PRO A C 1
ATOM 2263 O O . PRO A 1 274 ? 7.961 -16.607 -24.960 1.00 42.09 274 PRO A O 1
ATOM 2266 N N . GLY A 1 275 ? 8.634 -15.378 -26.702 1.00 41.22 275 GLY A N 1
ATOM 2267 C CA . GLY A 1 275 ? 8.798 -16.501 -27.640 1.00 41.22 275 GLY A CA 1
ATOM 2268 C C . GLY A 1 275 ? 9.969 -16.404 -28.629 1.00 41.22 275 GLY A C 1
ATOM 2269 O O . GLY A 1 275 ? 10.013 -17.172 -29.587 1.00 41.22 275 GLY A O 1
ATOM 2270 N N . GLY A 1 276 ? 10.916 -15.480 -28.448 1.00 33.25 276 GLY A N 1
ATOM 2271 C CA . GLY A 1 276 ? 12.050 -15.330 -29.364 1.00 33.25 276 GLY A CA 1
ATOM 2272 C C . GLY A 1 276 ? 13.215 -16.248 -29.002 1.00 33.25 276 GLY A C 1
ATOM 2273 O O . GLY A 1 276 ? 13.953 -15.961 -28.065 1.00 33.25 276 GLY A O 1
ATOM 2274 N N . ALA A 1 277 ? 13.411 -17.332 -29.754 1.00 36.38 277 ALA A N 1
ATOM 2275 C CA . ALA A 1 277 ? 14.675 -18.063 -29.756 1.00 36.38 277 ALA A CA 1
ATOM 2276 C C . ALA A 1 277 ? 15.852 -17.087 -29.946 1.00 36.38 277 ALA A C 1
ATOM 2278 O O . ALA A 1 277 ? 15.776 -16.177 -30.777 1.00 36.38 277 ALA A O 1
ATOM 2279 N N . GLN A 1 278 ? 16.942 -17.288 -29.195 1.00 34.03 278 GLN A N 1
ATOM 2280 C CA . GLN A 1 278 ? 18.206 -16.599 -29.454 1.00 34.03 278 GLN A CA 1
ATOM 2281 C C . GLN A 1 278 ? 18.553 -16.749 -30.944 1.00 34.03 278 GLN A C 1
ATOM 2283 O O . GLN A 1 278 ? 18.508 -17.877 -31.449 1.00 34.03 278 GLN A O 1
ATOM 2288 N N . PRO A 1 279 ? 18.917 -15.669 -31.661 1.00 36.06 279 PRO A N 1
ATOM 2289 C CA . PRO A 1 279 ? 19.492 -15.840 -32.979 1.00 36.06 279 PRO A CA 1
ATOM 2290 C C . PRO A 1 279 ? 20.750 -16.686 -32.810 1.00 36.06 279 PRO A C 1
ATOM 2292 O O . PRO A 1 279 ? 21.661 -16.321 -32.061 1.00 36.06 279 PRO A O 1
ATOM 2295 N N . ALA A 1 280 ? 20.765 -17.843 -33.471 1.00 36.94 280 ALA A N 1
ATOM 2296 C CA . ALA A 1 280 ? 21.944 -18.680 -33.570 1.00 36.94 280 ALA A CA 1
ATOM 2297 C C . ALA A 1 280 ? 23.124 -17.795 -33.988 1.00 36.94 280 ALA A C 1
ATOM 2299 O O . ALA A 1 280 ? 23.047 -17.076 -34.988 1.00 36.94 280 ALA A O 1
ATOM 2300 N N . GLN A 1 281 ? 24.201 -17.829 -33.203 1.00 35.81 281 GLN A N 1
ATOM 2301 C CA . GLN A 1 281 ? 25.473 -17.245 -33.601 1.00 35.81 281 GLN A CA 1
ATOM 2302 C C . GLN A 1 281 ? 25.856 -17.836 -34.959 1.00 35.81 281 GLN A C 1
ATOM 2304 O O . GLN A 1 281 ? 26.170 -19.023 -35.061 1.00 35.81 281 GLN A O 1
ATOM 2309 N N . MET A 1 282 ? 25.840 -17.009 -36.004 1.00 31.03 282 MET A N 1
ATOM 2310 C CA . MET A 1 282 ? 26.577 -17.323 -37.216 1.00 31.03 282 MET A CA 1
ATOM 2311 C C . MET A 1 282 ? 28.061 -17.292 -36.853 1.00 31.03 282 MET A C 1
ATOM 2313 O O . MET A 1 282 ? 28.661 -16.234 -36.674 1.00 31.03 282 MET A O 1
ATOM 2317 N N . SER A 1 283 ? 28.621 -18.490 -36.696 1.00 33.53 283 SER A N 1
ATOM 2318 C CA . SER A 1 283 ? 30.048 -18.746 -36.812 1.00 33.53 283 SER A CA 1
ATOM 2319 C C . SER A 1 283 ? 30.511 -18.207 -38.163 1.00 33.53 283 SER A C 1
ATOM 2321 O O . SER A 1 283 ? 30.070 -18.675 -39.211 1.00 33.53 283 SER A O 1
ATOM 2323 N N . LEU A 1 284 ? 31.382 -17.205 -38.122 1.00 34.81 284 LEU A N 1
ATOM 2324 C CA . LEU A 1 284 ? 32.243 -16.879 -39.243 1.00 34.81 284 LEU A CA 1
ATOM 2325 C C . LEU A 1 284 ? 33.602 -17.500 -38.932 1.00 34.81 284 LEU A C 1
ATOM 2327 O O . LEU A 1 284 ? 34.248 -17.146 -37.943 1.00 34.81 284 LEU A O 1
ATOM 2331 N N . PHE A 1 285 ? 33.949 -18.491 -39.748 1.00 45.66 285 PHE A N 1
ATOM 2332 C CA . PHE A 1 285 ? 35.326 -18.684 -40.183 1.00 45.66 285 PHE A CA 1
ATOM 2333 C C . PHE A 1 285 ? 35.876 -17.380 -40.774 1.00 45.66 285 PHE A C 1
ATOM 2335 O O . PHE A 1 285 ? 35.075 -16.634 -41.388 1.00 45.66 285 PHE A O 1
#

Mean predicted aligned error: 5.33 Å

pLDDT: mean 92.94, std 12.93, range [31.03, 98.88]

Secondary structure (DSSP, 8-state):
---EEEEE--S-SEEEETTEEEE-TT-GGGEEEEEEGGG--EEEEEEE-TTSS-EEEEEEEES---TT--SHHHHHHHHH-EE-TTSPEEP----SEEEGGGTT-EETTTTEEPTTHHHHHH-EEEEEESEEEEEEEE--B-TTT-SBPSS-EEEEEEEEETT-S-EEEEEEEEEEE-TTT--EEEEEEEEEEEPPHHHHHHSTTT-EEE-EE-HHHHHHHHHS---HHHHHHHHT----GGGEEEEEB-TTGGGTSSPP-B---GGGGGGS-TT-PPPP-----